Protein AF-A0A1I2J2K1-F1 (afdb_monomer)

Secondary structure (DSSP, 8-state):
--------PPPPPPPPPP---------PPPPP--------PPPPPP----------TTSSPPPPPPPPPPP--HHHHHHHH--SEEEEEESSHHHHHHHHTT-TT--EEEEEES--HHHHHHHHHHHTS---TTB-EEETTEEEEEEEES-HHHHHHHHTS-BSSEEEEEP-TTTHHHHHT-SS--TTEEEEPPP-SSHHHHHHH---HHHHHHH------EESS-HHHHSSPPPPPPP---GGGB-TTSSBPHHHHHHHIIIII-EE--GGGGG-TTTTT---EEHHHHHHH-GGG-----

pLDDT: mean 83.73, std 20.04, range [33.94, 98.75]

Sequence (302 aa):
SGHVPHDTSPGRPALLPPNSSAGPSGHVPHANSPGHPEAAAQPTAPAGPRRLRLPLLGAGPSLPASPARPRLDARALAAAAEPRALWLVAPDLAAAEALAAEFPGVPELELELADPAALLARLSDMSAAPGPEGQPVTLAGKRLTRVVVADPAAAAALLGLHLDLDVVLLLSRAAEPWLLALDRAPPRLVLRQPARERLTESAELDLDLVAFFAAFRHPVPVEAVPACVLGRPPRERPRVFDAAQLGPDGGLEIFRYARRFIDDGFHVKSLRCKTCSYDHGCKGMHINYVRAHGFSAMRPVP

Foldseek 3Di:
DDDDDDDDDDDDDDDDDDDDDDDDDDDDDDDDDDDDDDDDDDDDDDDPPPPPPDPPPPPDDDDPDDPDDAQQAPQNVCVVVVDQEDEDEEQELVRVLVVVLSRVSHAAYAYEHVDCPVVLVVLVVVQPPDDDQAAFDDGNNHTYAYYEDAALVSLVSVLPGSHRHAYEYEAWPNCQVVQLPDPADRQRYEYEHFFDLDLVCLLHIHDQLQVSLVRRVYPHAYYQDPCQLNVHHHDDDDDDDDSQLADPRNDRDVVSVVSVCSRPVAADDDPQQPPAPCNVPDSHHHVSNCVNPNCPSRDGDD

Radius of gyration: 29.28 Å; Cα contacts (8 Å, |Δi|>4): 383; chains: 1; bounding box: 70×50×116 Å

Structure (mmCIF, N/CA/C/O backbone):
data_AF-A0A1I2J2K1-F1
#
_entry.id   AF-A0A1I2J2K1-F1
#
loop_
_atom_site.group_PDB
_atom_site.id
_atom_site.type_symbol
_atom_site.label_atom_id
_atom_site.label_alt_id
_atom_site.label_comp_id
_atom_site.label_asym_id
_atom_site.label_entity_id
_atom_site.label_seq_id
_atom_site.pdbx_PDB_ins_code
_atom_site.Cartn_x
_atom_site.Cartn_y
_atom_site.Cartn_z
_atom_site.occupancy
_atom_site.B_iso_or_equiv
_atom_site.auth_seq_id
_atom_site.auth_comp_id
_atom_site.auth_asym_id
_atom_site.auth_atom_id
_atom_site.pdbx_PDB_model_num
ATOM 1 N N . SER A 1 1 ? 35.112 -5.726 56.882 1.00 46.12 1 SER A N 1
ATOM 2 C CA . SER A 1 1 ? 34.326 -6.286 55.765 1.00 46.12 1 SER A CA 1
ATOM 3 C C . SER A 1 1 ? 33.611 -5.129 55.087 1.00 46.12 1 SER A C 1
ATOM 5 O O . SER A 1 1 ? 32.569 -4.714 55.555 1.00 46.12 1 SER A O 1
ATOM 7 N N . GLY A 1 2 ? 34.264 -4.352 54.227 1.00 41.44 2 GLY A N 1
ATOM 8 C CA . GLY A 1 2 ? 34.591 -4.723 52.850 1.00 41.44 2 GLY A CA 1
ATOM 9 C C . GLY A 1 2 ? 33.556 -4.069 51.926 1.00 41.44 2 GLY A C 1
ATOM 10 O O . GLY A 1 2 ? 32.650 -4.746 51.462 1.00 41.44 2 GLY A O 1
ATOM 11 N N . HIS A 1 3 ? 33.645 -2.746 51.752 1.00 39.22 3 HIS A N 1
ATOM 12 C CA . HIS A 1 3 ? 32.768 -1.949 50.890 1.00 39.22 3 HIS A CA 1
ATOM 13 C C . HIS A 1 3 ? 33.648 -1.316 49.806 1.00 39.22 3 HIS A C 1
ATOM 15 O O . HIS A 1 3 ? 34.556 -0.550 50.123 1.00 39.22 3 HIS A O 1
ATOM 21 N N . VAL A 1 4 ? 33.427 -1.703 48.550 1.00 50.25 4 VAL A N 1
ATOM 22 C CA . VAL A 1 4 ? 34.132 -1.202 47.362 1.00 50.25 4 VAL A CA 1
ATOM 23 C C . VAL A 1 4 ? 33.096 -0.492 46.488 1.00 50.25 4 VAL A C 1
ATOM 25 O O . VAL A 1 4 ? 32.078 -1.115 46.182 1.00 50.25 4 VAL A O 1
ATOM 28 N N . PRO A 1 5 ? 33.311 0.768 46.073 1.00 52.28 5 PRO A N 1
ATOM 29 C CA . PRO A 1 5 ? 32.482 1.403 45.060 1.00 52.28 5 PRO A CA 1
ATOM 30 C C . PRO A 1 5 ? 33.040 1.106 43.661 1.00 52.28 5 PRO A C 1
ATOM 32 O O . PRO A 1 5 ? 34.230 1.291 43.405 1.00 52.28 5 PRO A O 1
ATOM 35 N N . HIS A 1 6 ? 32.171 0.661 42.753 1.00 47.12 6 HIS A N 1
ATOM 36 C CA . HIS A 1 6 ? 32.470 0.601 41.325 1.00 47.12 6 HIS A CA 1
ATOM 37 C C . HIS A 1 6 ? 32.014 1.894 40.651 1.00 47.12 6 HIS A C 1
ATOM 39 O O . HIS A 1 6 ? 30.824 2.155 40.496 1.00 47.12 6 HIS A O 1
ATOM 45 N N . ASP A 1 7 ? 33.010 2.680 40.262 1.00 39.19 7 ASP A N 1
ATOM 46 C CA . ASP A 1 7 ? 32.955 3.697 39.222 1.00 39.19 7 ASP A CA 1
ATOM 47 C C . ASP A 1 7 ? 33.169 3.001 37.865 1.00 39.19 7 ASP A C 1
ATOM 49 O O . ASP A 1 7 ? 34.027 2.121 37.756 1.00 39.19 7 ASP A O 1
ATOM 53 N N . THR A 1 8 ? 32.372 3.321 36.844 1.00 43.38 8 THR A N 1
ATOM 54 C CA . THR A 1 8 ? 32.723 3.087 35.428 1.00 43.38 8 THR A CA 1
ATOM 55 C C . THR A 1 8 ? 31.751 3.821 34.506 1.00 43.38 8 THR A C 1
ATOM 57 O O . THR A 1 8 ? 30.617 3.411 34.267 1.00 43.38 8 THR A O 1
ATOM 60 N N . SER A 1 9 ? 32.244 4.931 33.963 1.00 40.34 9 SER A N 1
ATOM 61 C CA . SER A 1 9 ? 31.682 5.649 32.817 1.00 40.34 9 SER A CA 1
ATOM 62 C C . SER A 1 9 ? 31.789 4.821 31.522 1.00 40.34 9 SER A C 1
ATOM 64 O O . SER A 1 9 ? 32.811 4.161 31.322 1.00 40.34 9 SER A O 1
ATOM 66 N N . PRO A 1 10 ? 30.823 4.890 30.586 1.00 48.00 10 PRO A N 1
ATOM 67 C CA . PRO A 1 10 ? 30.984 4.302 29.260 1.00 48.00 10 PRO A CA 1
ATOM 68 C C . PRO A 1 10 ? 31.724 5.256 28.307 1.00 48.00 10 PRO A C 1
ATOM 70 O O . PRO A 1 10 ? 31.292 6.378 28.036 1.00 48.00 10 PRO A O 1
ATOM 73 N N . GLY A 1 11 ? 32.859 4.782 27.790 1.00 35.84 11 GLY A N 1
ATOM 74 C CA . GLY A 1 11 ? 33.670 5.451 26.777 1.00 35.84 11 GLY A CA 1
ATOM 75 C C . GLY A 1 11 ? 33.007 5.478 25.396 1.00 35.84 11 GLY A C 1
ATOM 76 O O . GLY A 1 11 ? 32.462 4.484 24.919 1.00 35.84 11 GLY A O 1
ATOM 77 N N . ARG A 1 12 ? 33.100 6.638 24.740 1.00 40.34 12 ARG A N 1
ATOM 78 C CA . ARG A 1 12 ? 32.815 6.852 23.313 1.00 40.34 12 ARG A CA 1
ATOM 79 C C . ARG A 1 12 ? 33.853 6.131 22.436 1.00 40.34 12 ARG A C 1
ATOM 81 O O . ARG A 1 12 ? 35.044 6.325 22.683 1.00 40.34 12 ARG A O 1
ATOM 88 N N . PRO A 1 13 ? 33.462 5.415 21.366 1.00 42.25 13 PRO A N 1
ATOM 89 C CA . PRO A 1 13 ? 34.390 5.035 20.314 1.00 42.25 13 PRO A CA 1
ATOM 90 C C . PRO A 1 13 ? 34.554 6.142 19.264 1.00 42.25 13 PRO A C 1
ATOM 92 O O . PRO A 1 13 ? 33.661 6.950 19.005 1.00 42.25 13 PRO A O 1
ATOM 95 N N . ALA A 1 14 ? 35.766 6.168 18.716 1.00 36.44 14 ALA A N 1
ATOM 96 C CA . ALA A 1 14 ? 36.369 7.228 17.932 1.00 36.44 14 ALA A CA 1
ATOM 97 C C . ALA A 1 14 ? 35.881 7.301 16.476 1.00 36.44 14 ALA A C 1
ATOM 99 O O . ALA A 1 14 ? 35.602 6.294 15.828 1.00 36.44 14 ALA A O 1
ATOM 100 N N . LEU A 1 15 ? 35.863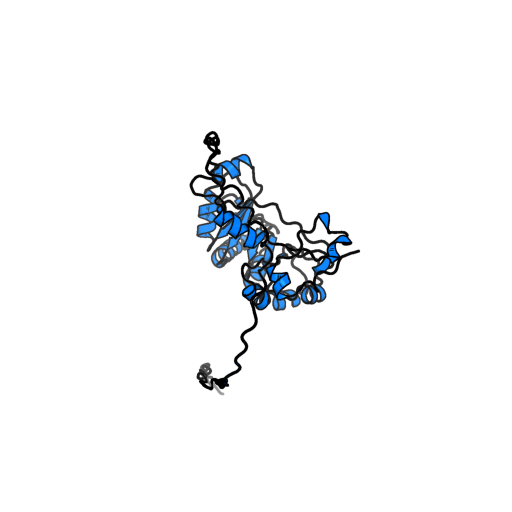 8.535 15.972 1.00 34.91 15 LEU A N 1
ATOM 101 C CA . LEU A 1 15 ? 35.734 8.913 14.568 1.00 34.91 15 LEU A CA 1
ATOM 102 C C . LEU A 1 15 ? 36.952 8.428 13.764 1.00 34.91 15 LEU A C 1
ATOM 104 O O . LEU A 1 15 ? 38.091 8.721 14.128 1.00 34.91 15 LEU A O 1
ATOM 108 N N . LEU A 1 16 ? 36.703 7.734 12.653 1.00 42.94 16 LEU A N 1
ATOM 109 C CA . LEU A 1 16 ? 37.704 7.438 11.624 1.00 42.94 16 LEU A CA 1
ATOM 110 C C . LEU A 1 16 ? 37.744 8.568 10.571 1.00 42.94 16 LEU A C 1
ATOM 112 O O . LEU A 1 16 ? 36.695 9.133 10.253 1.00 42.94 16 LEU A O 1
ATOM 116 N N . PRO A 1 17 ? 38.929 8.904 10.025 1.00 48.56 17 PRO A N 1
ATOM 117 C CA . PRO A 1 17 ? 39.112 9.996 9.068 1.00 48.56 17 PRO A CA 1
ATOM 118 C C . PRO A 1 17 ? 38.800 9.597 7.608 1.00 48.56 17 PRO A C 1
ATOM 120 O O . PRO A 1 17 ? 38.810 8.410 7.273 1.00 48.56 17 PRO A O 1
ATOM 123 N N . PRO A 1 18 ? 38.566 10.579 6.712 1.00 45.03 18 PRO A N 1
ATOM 124 C CA . PRO A 1 18 ? 38.295 10.330 5.300 1.00 45.03 18 PRO A CA 1
ATOM 125 C C . PRO A 1 18 ? 39.580 10.034 4.515 1.00 45.03 18 PRO A C 1
ATOM 127 O O . PRO A 1 18 ? 40.536 10.811 4.537 1.00 45.03 18 PRO A O 1
ATOM 130 N N . ASN A 1 19 ? 39.573 8.937 3.757 1.00 39.53 19 ASN A N 1
ATOM 131 C CA . ASN A 1 19 ? 40.630 8.621 2.803 1.00 39.53 19 ASN A CA 1
ATOM 132 C C . ASN A 1 19 ? 40.383 9.360 1.482 1.00 39.53 19 ASN A C 1
ATOM 134 O O . ASN A 1 19 ? 39.463 9.046 0.730 1.00 39.53 19 ASN A O 1
ATOM 138 N N . SER A 1 20 ? 41.248 10.334 1.209 1.00 38.16 20 SER A N 1
ATOM 139 C CA . SER A 1 20 ? 41.450 10.926 -0.110 1.00 38.16 20 SER A CA 1
ATOM 140 C C . SER A 1 20 ? 42.473 10.085 -0.868 1.00 38.16 20 SER A C 1
ATOM 142 O O . SER A 1 20 ? 43.580 9.881 -0.379 1.00 38.16 20 SER A O 1
ATOM 144 N N . SER A 1 21 ? 42.152 9.633 -2.077 1.00 41.94 21 SER A N 1
ATOM 145 C CA . SER A 1 21 ? 43.185 9.312 -3.065 1.00 41.94 21 SER A CA 1
ATOM 146 C C . SER A 1 21 ? 42.696 9.658 -4.462 1.00 41.94 21 SER A C 1
ATOM 148 O O . SER A 1 21 ? 41.608 9.288 -4.896 1.00 41.94 21 SER A O 1
ATOM 150 N N . ALA A 1 22 ? 43.520 10.473 -5.107 1.00 36.91 22 ALA A N 1
ATOM 151 C CA . ALA A 1 22 ? 43.353 11.030 -6.425 1.00 36.91 22 ALA A CA 1
ATOM 152 C C . ALA A 1 22 ? 44.160 10.222 -7.451 1.00 36.91 22 ALA A C 1
ATOM 154 O O . ALA A 1 22 ? 45.262 9.765 -7.154 1.00 36.91 22 ALA A O 1
ATOM 155 N N . GLY A 1 23 ? 43.641 10.194 -8.681 1.00 33.94 23 GLY A N 1
ATOM 156 C CA . GLY A 1 23 ? 44.412 10.121 -9.926 1.00 33.94 23 GLY A CA 1
ATOM 157 C C . GLY A 1 23 ? 44.429 8.765 -10.653 1.00 33.94 23 GLY A C 1
ATOM 158 O O . GLY A 1 23 ? 44.195 7.736 -10.027 1.00 33.94 23 GLY A O 1
ATOM 159 N N . PRO A 1 24 ? 44.793 8.723 -11.953 1.00 48.53 24 PRO A N 1
ATOM 160 C CA . PRO A 1 24 ? 44.845 9.811 -12.934 1.00 48.53 24 PRO A CA 1
ATOM 161 C C . PRO A 1 24 ? 44.103 9.501 -14.253 1.00 48.53 24 PRO A C 1
ATOM 163 O O . PRO A 1 24 ? 44.008 8.368 -14.720 1.00 48.53 24 PRO A O 1
ATOM 166 N N . SER A 1 25 ? 43.632 10.573 -14.888 1.00 42.84 25 SER A N 1
ATOM 167 C CA . SER A 1 25 ? 43.075 10.608 -16.239 1.00 42.84 25 SER A CA 1
ATOM 168 C C . SER A 1 25 ? 44.161 10.342 -17.289 1.00 42.84 25 SER A C 1
ATOM 170 O O . SER A 1 25 ? 45.053 11.165 -17.488 1.00 42.84 25 SER A O 1
ATOM 172 N N . GLY A 1 26 ? 44.072 9.210 -17.987 1.00 36.12 26 GLY A N 1
ATOM 173 C CA . GLY A 1 26 ? 44.876 8.908 -19.173 1.00 36.12 26 GLY A CA 1
ATOM 174 C C . GLY A 1 26 ? 44.165 9.362 -20.446 1.00 36.12 26 GLY A C 1
ATOM 175 O O . GLY A 1 26 ? 43.392 8.608 -21.028 1.00 36.12 26 GLY A O 1
ATOM 176 N N . HIS A 1 27 ? 44.423 10.596 -20.878 1.00 38.69 27 HIS A N 1
ATOM 177 C CA . HIS A 1 27 ? 44.042 11.089 -22.201 1.00 38.69 27 HIS A CA 1
ATOM 178 C C . HIS A 1 27 ? 45.124 10.661 -23.205 1.00 38.69 27 HIS A C 1
ATOM 180 O O . HIS A 1 27 ? 46.253 11.142 -23.141 1.00 38.69 27 HIS A O 1
ATOM 186 N N . VAL A 1 28 ? 44.791 9.755 -24.125 1.00 43.19 28 VAL A N 1
ATOM 187 C CA . VAL A 1 28 ? 45.654 9.401 -25.262 1.00 43.19 28 VAL A CA 1
ATOM 188 C C . VAL A 1 28 ? 45.213 10.231 -26.475 1.00 43.19 28 VAL A C 1
ATOM 190 O O . VAL A 1 28 ? 44.057 10.112 -26.886 1.00 43.19 28 VAL A O 1
ATOM 193 N N . PRO A 1 29 ? 46.077 11.086 -27.052 1.00 46.56 29 PRO A N 1
ATOM 194 C CA . PRO A 1 29 ? 45.776 11.793 -28.289 1.00 46.56 29 PRO A CA 1
ATOM 195 C C . PRO A 1 29 ? 46.042 10.880 -29.494 1.00 46.56 29 PRO A C 1
ATOM 197 O O . PRO A 1 29 ? 47.143 10.358 -29.663 1.00 46.56 29 PRO A O 1
ATOM 200 N N . HIS A 1 30 ? 45.036 10.698 -30.351 1.00 45.09 30 HIS A N 1
ATOM 201 C CA . HIS A 1 30 ? 45.226 10.053 -31.648 1.00 45.09 30 HIS A CA 1
ATOM 202 C C . HIS A 1 30 ? 45.926 11.007 -32.620 1.00 45.09 30 HIS A C 1
ATOM 204 O O . HIS A 1 30 ? 45.501 12.143 -32.831 1.00 45.09 30 HIS A O 1
ATOM 210 N N . ALA A 1 31 ? 47.019 10.508 -33.191 1.00 45.00 31 ALA A N 1
ATOM 211 C CA . ALA A 1 31 ? 47.842 11.170 -34.182 1.00 45.00 31 ALA A CA 1
ATOM 212 C C . ALA A 1 31 ? 47.104 11.345 -35.51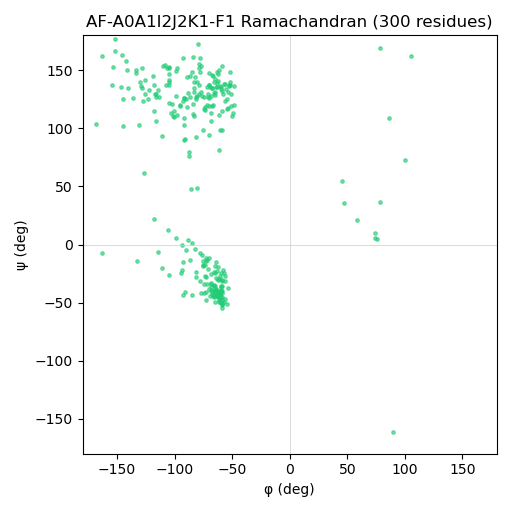9 1.00 45.00 31 ALA A C 1
ATOM 214 O O . ALA A 1 31 ? 46.506 10.409 -36.050 1.00 45.00 31 ALA A O 1
ATOM 215 N N . ASN A 1 32 ? 47.225 12.550 -36.075 1.00 39.66 32 ASN A N 1
ATOM 216 C CA . ASN A 1 32 ? 46.933 12.865 -37.467 1.00 39.66 32 ASN A CA 1
ATOM 217 C C . ASN A 1 32 ? 47.899 12.111 -38.395 1.00 39.66 32 ASN A C 1
ATOM 219 O O . ASN A 1 32 ? 49.110 12.130 -38.178 1.00 39.66 32 ASN A O 1
ATOM 223 N N . SER A 1 33 ? 47.375 11.525 -39.471 1.00 41.19 33 SER A N 1
ATOM 224 C CA . SER A 1 33 ? 48.153 11.169 -40.662 1.00 41.19 33 SER A CA 1
ATOM 225 C C . SER A 1 33 ? 47.517 11.786 -41.913 1.00 41.19 33 SER A C 1
ATOM 227 O O . SER A 1 33 ? 46.287 11.858 -41.983 1.00 41.19 33 SER A O 1
ATOM 229 N N . PRO A 1 34 ? 48.330 12.264 -42.875 1.00 51.19 34 PRO A N 1
ATOM 230 C CA . PRO A 1 34 ? 47.866 13.021 -44.029 1.00 51.19 34 PRO A CA 1
ATOM 231 C C . PRO A 1 34 ? 47.704 12.156 -45.289 1.00 51.19 34 PRO A C 1
ATOM 233 O O . PRO A 1 34 ? 48.464 11.221 -45.513 1.00 51.19 34 PRO A O 1
ATOM 236 N N . GLY A 1 35 ? 46.786 12.585 -46.160 1.00 39.72 35 GLY A N 1
ATOM 237 C CA . GLY A 1 35 ? 46.946 12.523 -47.616 1.00 39.72 35 GLY A CA 1
ATOM 238 C C . GLY A 1 35 ? 46.546 11.234 -48.339 1.00 39.72 35 GLY A C 1
ATOM 239 O O . GLY A 1 35 ? 47.304 10.277 -48.369 1.00 39.72 35 GLY A O 1
ATOM 240 N N . HIS A 1 36 ? 45.443 11.304 -49.090 1.00 37.44 36 HIS A N 1
ATOM 241 C CA . HIS A 1 36 ? 45.371 10.762 -50.451 1.00 37.44 36 HIS A CA 1
ATOM 242 C C . HIS A 1 36 ? 44.443 11.639 -51.314 1.00 37.44 36 HIS A C 1
ATOM 244 O O . HIS A 1 36 ? 43.381 12.041 -50.832 1.00 37.44 36 HIS A O 1
ATOM 250 N N . PRO A 1 37 ? 44.829 11.974 -52.561 1.00 57.59 37 PRO A N 1
ATOM 251 C CA . PRO A 1 37 ? 43.972 12.661 -53.515 1.00 57.59 37 PRO A CA 1
ATOM 252 C C . PRO A 1 37 ? 43.225 11.627 -54.362 1.00 57.59 37 PRO A C 1
ATOM 254 O O . PRO A 1 37 ? 43.853 10.786 -55.000 1.00 57.59 37 PRO A O 1
ATOM 257 N N . GLU A 1 38 ? 41.899 11.708 -54.423 1.00 40.19 38 GLU A N 1
ATOM 258 C CA . GLU A 1 38 ? 41.142 10.938 -55.409 1.00 40.19 38 GLU A CA 1
ATOM 259 C C . GLU A 1 38 ? 39.927 11.737 -55.882 1.00 40.19 38 GLU A C 1
ATOM 261 O O . GLU A 1 38 ? 38.920 11.897 -55.193 1.00 40.19 38 GLU A O 1
ATOM 266 N N . ALA A 1 39 ? 40.071 12.303 -57.079 1.00 52.34 39 ALA A N 1
ATOM 267 C CA . ALA A 1 39 ? 38.976 12.844 -57.857 1.00 52.34 39 ALA A CA 1
ATOM 268 C C . ALA A 1 39 ? 38.202 11.666 -58.464 1.00 52.34 39 ALA A C 1
ATOM 270 O O . ALA A 1 39 ? 38.601 11.115 -59.487 1.00 52.34 39 ALA A O 1
ATOM 271 N N . ALA A 1 40 ? 37.092 11.294 -57.828 1.00 44.22 40 ALA A N 1
ATOM 272 C CA . ALA A 1 40 ? 36.112 10.369 -58.377 1.00 44.22 40 ALA A CA 1
ATOM 273 C C . ALA A 1 40 ? 34.795 11.116 -58.631 1.00 44.22 40 ALA A C 1
ATOM 275 O O . ALA A 1 40 ? 34.262 11.809 -57.762 1.00 44.22 40 ALA A O 1
ATOM 276 N N . ALA A 1 41 ? 34.304 10.997 -59.863 1.00 52.25 41 ALA A N 1
ATOM 277 C CA . ALA A 1 41 ? 33.056 11.572 -60.337 1.00 52.25 41 ALA A CA 1
ATOM 278 C C . ALA A 1 41 ? 31.872 11.169 -59.439 1.00 52.25 41 ALA A C 1
ATOM 280 O O . ALA A 1 41 ? 31.681 9.992 -59.140 1.00 52.25 41 ALA A O 1
ATOM 281 N N . GLN A 1 42 ? 31.068 12.155 -59.032 1.00 43.84 42 GLN A N 1
ATOM 282 C CA . GLN A 1 42 ? 29.845 11.944 -58.258 1.00 43.84 42 GLN A CA 1
ATOM 283 C C . GLN A 1 42 ? 28.791 11.222 -59.116 1.00 43.84 42 GLN A C 1
ATOM 285 O O . GLN A 1 42 ? 28.348 11.790 -60.119 1.00 43.84 42 GLN A O 1
ATOM 290 N N . PRO A 1 43 ? 28.327 10.017 -58.742 1.00 48.91 43 PRO A N 1
ATOM 291 C CA . PRO A 1 43 ? 27.095 9.478 -59.290 1.00 48.91 43 PRO A CA 1
ATOM 292 C C . PRO A 1 43 ? 25.915 10.275 -58.722 1.00 48.91 43 PRO A C 1
ATOM 294 O O . PRO A 1 43 ? 25.800 10.495 -57.515 1.00 48.91 43 PRO A O 1
ATOM 297 N N . THR A 1 44 ? 25.039 10.731 -59.611 1.00 55.75 44 THR A N 1
ATOM 298 C CA . THR A 1 44 ? 23.777 11.394 -59.286 1.00 55.75 44 THR A CA 1
ATOM 299 C C . THR A 1 44 ? 22.953 10.525 -58.334 1.00 55.75 44 THR A C 1
ATOM 301 O O . THR A 1 44 ? 22.568 9.402 -58.657 1.00 55.75 44 THR A O 1
ATOM 304 N N . ALA A 1 45 ? 22.700 11.050 -57.134 1.00 48.69 45 ALA A N 1
ATOM 305 C CA . ALA A 1 45 ? 21.931 10.367 -56.104 1.00 48.69 45 ALA A CA 1
ATOM 306 C C . ALA A 1 45 ? 20.498 10.060 -56.593 1.00 48.69 45 ALA A C 1
ATOM 308 O O . ALA A 1 45 ? 19.848 10.941 -57.167 1.00 48.69 45 ALA A O 1
ATOM 309 N N . PRO A 1 46 ? 19.964 8.849 -56.346 1.00 55.94 46 PRO A N 1
ATOM 310 C CA . PRO A 1 46 ? 18.566 8.550 -56.619 1.00 55.94 46 PRO A CA 1
ATOM 311 C C . PRO A 1 46 ? 17.667 9.423 -55.737 1.00 55.94 46 PRO A C 1
ATOM 313 O O . PRO A 1 46 ? 17.949 9.643 -54.557 1.00 55.94 46 PRO A O 1
ATOM 316 N N . ALA A 1 47 ? 16.583 9.932 -56.327 1.00 58.84 47 ALA A N 1
ATOM 317 C CA . ALA A 1 47 ? 15.600 10.776 -55.660 1.00 58.84 47 ALA A CA 1
ATOM 318 C C . ALA A 1 47 ? 15.133 10.129 -54.344 1.00 58.84 47 ALA A C 1
ATOM 320 O O . ALA A 1 47 ? 14.465 9.094 -54.346 1.00 58.84 47 ALA A O 1
ATOM 321 N N . GLY A 1 48 ? 15.515 10.738 -53.218 1.00 57.09 48 GLY A N 1
ATOM 322 C CA . GLY A 1 48 ? 15.146 10.261 -51.891 1.00 57.09 48 GLY A CA 1
ATOM 323 C C . GLY A 1 48 ? 13.623 10.202 -51.709 1.00 57.09 48 GLY A C 1
ATOM 324 O O . GLY A 1 48 ? 12.892 10.956 -52.362 1.00 57.09 48 GLY A O 1
ATOM 325 N N . PRO A 1 49 ? 13.123 9.325 -50.819 1.00 56.53 49 PRO A N 1
ATOM 326 C CA . PRO A 1 49 ? 11.695 9.170 -50.585 1.00 56.53 49 PRO A CA 1
ATOM 327 C C . PRO A 1 49 ? 11.077 10.526 -50.241 1.00 56.53 49 PRO A C 1
ATOM 329 O O . PRO A 1 49 ? 11.538 11.230 -49.336 1.00 56.53 49 PRO A O 1
ATOM 332 N N . ARG A 1 50 ? 10.038 10.903 -50.999 1.00 54.50 50 ARG A N 1
ATOM 333 C CA . ARG A 1 50 ? 9.247 12.113 -50.763 1.00 54.50 50 ARG A CA 1
ATOM 334 C C . ARG A 1 50 ? 8.856 12.144 -49.289 1.00 54.50 50 ARG A C 1
ATOM 336 O O . ARG A 1 50 ? 8.079 11.306 -48.839 1.00 54.50 50 ARG A O 1
ATOM 343 N N . ARG A 1 51 ? 9.388 13.116 -48.543 1.00 51.06 51 ARG A N 1
ATOM 344 C CA . ARG A 1 51 ? 8.934 13.404 -47.181 1.00 51.06 51 ARG A CA 1
ATOM 345 C C . ARG A 1 51 ? 7.461 13.794 -47.275 1.00 51.06 51 ARG A C 1
ATOM 347 O O . ARG A 1 51 ? 7.147 14.929 -47.625 1.00 51.06 51 ARG A O 1
ATOM 354 N N . LEU A 1 52 ? 6.573 12.839 -47.007 1.00 50.88 52 LEU A N 1
ATOM 355 C CA . LEU A 1 52 ? 5.161 13.088 -46.758 1.00 50.88 52 LEU A CA 1
ATOM 356 C C . LEU A 1 52 ? 5.094 14.034 -45.559 1.00 50.88 52 LEU A C 1
ATOM 358 O O . LEU A 1 52 ? 5.269 13.625 -44.413 1.00 50.88 52 LEU A O 1
ATOM 362 N N . ARG A 1 53 ? 4.921 15.330 -45.831 1.00 56.28 53 ARG A N 1
ATOM 363 C CA . ARG A 1 53 ? 4.559 16.290 -44.795 1.00 56.28 53 ARG A CA 1
ATOM 364 C C . ARG A 1 53 ? 3.140 15.931 -44.382 1.00 56.28 53 ARG A C 1
ATOM 366 O O . ARG A 1 53 ? 2.209 16.149 -45.153 1.00 56.28 53 ARG A O 1
ATOM 373 N N . LEU A 1 54 ? 3.003 15.332 -43.201 1.00 57.78 54 LEU A N 1
ATOM 374 C CA . LEU A 1 54 ? 1.705 15.179 -42.555 1.00 57.78 54 LEU A CA 1
ATOM 375 C C . LEU A 1 54 ? 1.040 16.565 -42.527 1.00 57.78 54 LEU A C 1
ATOM 377 O O . LEU A 1 54 ? 1.711 17.534 -42.148 1.00 57.78 54 LEU A O 1
ATOM 381 N N . PRO A 1 55 ? -0.219 16.696 -42.977 1.00 58.97 55 PRO A N 1
ATOM 382 C CA . PRO A 1 55 ? -0.912 17.971 -42.934 1.00 58.97 55 PRO A CA 1
ATOM 383 C C . PRO A 1 55 ? -0.921 18.470 -41.488 1.00 58.97 55 PRO A C 1
ATOM 385 O O . PRO A 1 55 ? -1.362 17.767 -40.579 1.00 58.97 55 PRO A O 1
ATOM 388 N N . LEU A 1 56 ? -0.386 19.673 -41.276 1.00 57.81 56 LEU A N 1
ATOM 389 C CA . LEU A 1 56 ? -0.496 20.368 -40.000 1.00 57.81 56 LEU A CA 1
ATOM 390 C C . LEU A 1 56 ? -1.990 20.545 -39.708 1.00 57.81 56 LEU A C 1
ATOM 392 O O . LEU A 1 56 ? -2.697 21.230 -40.450 1.00 57.81 56 LEU A O 1
ATOM 396 N N . LEU A 1 57 ? -2.464 19.895 -38.645 1.00 54.94 57 LEU A N 1
ATOM 397 C CA . LEU A 1 57 ? -3.796 20.066 -38.064 1.00 54.94 57 LEU A CA 1
ATOM 398 C C . LEU A 1 57 ? -3.941 21.518 -37.581 1.00 54.94 57 LEU A C 1
ATOM 400 O O . LEU A 1 57 ? -3.709 21.816 -36.416 1.00 54.94 57 LEU A O 1
ATOM 404 N N . GLY A 1 58 ? -4.243 22.444 -38.489 1.00 54.69 58 GLY A N 1
ATOM 405 C CA . GLY A 1 58 ? -4.347 23.866 -38.148 1.00 54.69 58 GLY A CA 1
ATOM 406 C C . GLY A 1 58 ? -5.072 24.755 -39.157 1.00 54.69 58 GLY A C 1
ATOM 407 O O . GLY A 1 58 ? -5.316 25.912 -38.846 1.00 54.69 58 GLY A O 1
ATOM 408 N N . ALA A 1 59 ? -5.445 24.247 -40.338 1.00 54.41 59 ALA A N 1
ATOM 409 C CA . ALA A 1 59 ? -6.099 25.044 -41.388 1.00 54.41 59 ALA A CA 1
ATOM 410 C C . ALA A 1 59 ? -7.519 24.556 -41.749 1.00 54.41 59 ALA A C 1
ATOM 412 O O . ALA A 1 59 ? -7.999 24.805 -42.852 1.00 54.41 59 ALA A O 1
ATOM 413 N N . GLY A 1 60 ? -8.176 23.822 -40.846 1.00 62.25 60 GLY A N 1
ATOM 414 C CA . GLY A 1 60 ? -9.585 23.437 -40.983 1.00 62.25 60 GLY A CA 1
ATOM 415 C C . GLY A 1 60 ? -10.523 24.437 -40.295 1.00 62.25 60 GLY A C 1
ATOM 416 O O . GLY A 1 60 ? -10.066 25.182 -39.425 1.00 62.25 60 GLY A O 1
ATOM 417 N N . PRO A 1 61 ? -11.823 24.462 -40.651 1.00 60.62 61 PRO A N 1
ATOM 418 C CA . PRO A 1 61 ? -12.820 25.270 -39.950 1.00 60.62 61 PRO A CA 1
ATOM 419 C C . PRO A 1 61 ? -12.749 24.992 -38.445 1.00 60.62 61 PRO A C 1
ATOM 421 O O . PRO A 1 61 ? -12.547 23.844 -38.041 1.00 60.62 61 PRO A O 1
ATOM 424 N N . SER A 1 62 ? -12.876 26.042 -37.626 1.00 65.94 62 SER A N 1
ATOM 425 C CA . SER A 1 62 ? -12.798 25.928 -36.169 1.00 65.94 62 SER A CA 1
ATOM 426 C C . SER A 1 62 ? -13.735 24.821 -35.703 1.00 65.94 62 SER A C 1
ATOM 428 O O . SER A 1 62 ? -14.944 24.899 -35.942 1.00 65.94 62 SER A O 1
ATOM 430 N N . LEU A 1 63 ? -13.180 23.791 -35.062 1.00 64.38 63 LEU A N 1
ATOM 431 C CA . LEU A 1 63 ? -13.997 22.775 -34.415 1.00 64.38 63 LEU A CA 1
ATOM 432 C C . LEU A 1 63 ? -14.983 23.487 -33.478 1.00 64.38 63 LEU A C 1
ATOM 434 O O . LEU A 1 63 ? -14.580 24.446 -32.807 1.00 64.38 63 LEU A O 1
ATOM 438 N N . PRO A 1 64 ? -16.258 23.064 -33.440 1.00 66.69 64 PRO A N 1
ATOM 439 C CA . PRO A 1 64 ? -17.210 23.619 -32.492 1.00 66.69 64 PRO A CA 1
ATOM 440 C C . PRO A 1 64 ? -16.601 23.544 -31.094 1.00 66.69 64 PRO A C 1
ATOM 442 O O . PRO A 1 64 ? -15.961 22.545 -30.746 1.00 66.69 64 PRO A O 1
ATOM 445 N N . ALA A 1 65 ? -16.757 24.624 -30.325 1.00 67.50 65 ALA A N 1
ATOM 446 C CA . ALA A 1 65 ? -16.262 24.686 -28.959 1.00 67.50 65 ALA A CA 1
ATOM 447 C C . ALA A 1 65 ? -16.709 23.417 -28.228 1.00 67.50 65 ALA A C 1
ATOM 449 O O . ALA A 1 65 ? -17.904 23.117 -28.174 1.00 67.50 65 ALA A O 1
ATOM 450 N N . SER A 1 66 ? -15.743 22.634 -27.736 1.00 63.19 66 SER A N 1
ATOM 451 C CA . SER A 1 66 ? -16.073 21.443 -26.958 1.00 63.19 66 SER A CA 1
ATOM 452 C C . SER A 1 66 ? -16.963 21.876 -25.795 1.00 63.19 66 SER A C 1
ATOM 454 O O . SER A 1 66 ? -16.641 22.881 -25.151 1.00 63.19 66 SER A O 1
ATOM 456 N N . PRO A 1 67 ? -18.073 21.166 -25.529 1.00 66.38 67 PRO A N 1
ATOM 457 C CA . PRO A 1 67 ? -18.927 21.495 -24.400 1.00 66.38 67 PRO A CA 1
ATOM 458 C C . PRO A 1 67 ? -18.067 21.561 -23.139 1.00 66.38 67 PRO A C 1
ATOM 460 O O . PRO A 1 67 ? -17.170 20.731 -22.948 1.00 66.38 67 PRO A O 1
ATOM 463 N N . ALA A 1 68 ? -18.308 22.580 -22.311 1.00 66.38 68 ALA A N 1
ATOM 464 C CA . ALA A 1 68 ? -17.582 22.755 -21.064 1.00 66.38 68 ALA A CA 1
ATOM 465 C C . ALA A 1 68 ? -17.711 21.465 -20.247 1.00 66.38 68 ALA A C 1
ATOM 467 O O . ALA A 1 68 ? -18.817 21.045 -19.904 1.00 66.38 68 ALA A O 1
ATOM 468 N N . ARG A 1 69 ? -16.581 20.796 -19.995 1.00 62.75 69 ARG A N 1
ATOM 469 C CA . ARG A 1 69 ? -16.580 19.575 -19.190 1.00 62.75 69 ARG A CA 1
ATOM 470 C C . ARG A 1 69 ? -17.056 19.938 -17.780 1.00 62.75 69 ARG A C 1
ATOM 472 O O . ARG A 1 69 ? -16.606 20.961 -17.257 1.00 62.75 69 ARG A O 1
ATOM 479 N N . PRO A 1 70 ? -17.954 19.145 -17.171 1.00 63.97 70 PRO A N 1
ATOM 480 C CA . PRO A 1 70 ? -18.374 19.392 -15.803 1.00 63.97 70 PRO A CA 1
ATOM 481 C C . PRO A 1 70 ? -17.143 19.371 -14.895 1.00 63.97 70 PRO A C 1
ATOM 483 O O . PRO A 1 70 ? -16.314 18.463 -14.968 1.00 63.97 70 PRO A O 1
ATOM 486 N N . ARG A 1 71 ? -17.017 20.415 -14.078 1.00 69.75 71 ARG A N 1
ATOM 487 C CA . ARG A 1 71 ? -15.999 20.522 -13.037 1.00 69.75 71 ARG A CA 1
ATOM 488 C C . ARG A 1 71 ? -16.391 19.584 -11.908 1.00 69.75 71 ARG A C 1
ATOM 490 O O . ARG A 1 71 ? -17.476 19.730 -11.352 1.00 69.75 71 ARG A O 1
ATOM 497 N N . LEU A 1 72 ? -15.545 18.605 -11.622 1.00 69.19 72 LEU A N 1
ATOM 498 C CA . LEU A 1 72 ? -15.825 17.576 -10.632 1.00 69.19 72 LEU A CA 1
ATOM 499 C C . LEU A 1 72 ? -14.887 17.780 -9.449 1.00 69.19 72 LEU A C 1
ATOM 501 O O . LEU A 1 72 ? -13.747 17.325 -9.458 1.00 69.19 72 LEU A O 1
ATOM 505 N N . ASP A 1 73 ? -15.348 18.517 -8.440 1.00 83.31 73 ASP A N 1
ATOM 506 C CA . ASP A 1 73 ? -14.585 18.635 -7.204 1.00 83.31 73 ASP A CA 1
ATOM 507 C C . ASP A 1 73 ? -14.456 17.251 -6.531 1.00 83.31 73 ASP A C 1
ATOM 509 O O . ASP A 1 73 ? -15.326 16.384 -6.669 1.00 83.31 73 ASP A O 1
ATOM 513 N N . ALA A 1 74 ? -13.346 17.010 -5.829 1.00 84.12 74 ALA A N 1
ATOM 514 C CA . ALA A 1 74 ? -13.063 15.702 -5.236 1.00 84.12 74 ALA A CA 1
ATOM 515 C C . ALA A 1 74 ? -14.145 15.246 -4.239 1.00 84.12 74 ALA A C 1
ATOM 517 O O . ALA A 1 74 ? -14.388 14.047 -4.100 1.00 84.12 74 ALA A O 1
ATOM 518 N N . ARG A 1 75 ? -14.813 16.184 -3.557 1.00 87.25 75 ARG A N 1
ATOM 519 C CA . ARG A 1 75 ? -15.844 15.894 -2.554 1.00 87.25 75 ARG A CA 1
ATOM 520 C C . ARG A 1 75 ? -17.156 15.502 -3.224 1.00 87.25 75 ARG A C 1
ATOM 522 O O . ARG A 1 75 ? -17.776 14.535 -2.801 1.00 87.25 75 ARG A O 1
ATOM 529 N N . ALA A 1 76 ? -17.542 16.183 -4.297 1.00 86.38 76 ALA A N 1
ATOM 530 C CA . ALA A 1 76 ? -18.672 15.847 -5.147 1.00 86.38 76 ALA A CA 1
ATOM 531 C C . ALA A 1 76 ? -18.455 14.501 -5.842 1.00 86.38 76 ALA A C 1
ATOM 533 O O . ALA A 1 76 ? -19.379 13.695 -5.905 1.00 86.38 76 ALA A O 1
ATOM 534 N N . LEU A 1 77 ? -17.230 14.216 -6.297 1.00 86.38 77 LEU A N 1
ATOM 535 C CA . LEU A 1 77 ? -16.866 12.896 -6.815 1.00 86.38 77 LEU A CA 1
ATOM 536 C C . LEU A 1 77 ? -17.005 11.813 -5.757 1.00 86.38 77 LEU A C 1
ATOM 538 O O . LEU A 1 77 ? -17.614 10.788 -6.033 1.00 86.38 77 LEU A O 1
ATOM 542 N N . ALA A 1 78 ? -16.472 12.034 -4.555 1.00 87.19 78 ALA A N 1
ATOM 543 C CA . ALA A 1 78 ? -16.629 11.087 -3.460 1.00 87.19 78 ALA A CA 1
ATOM 544 C C . ALA A 1 78 ? -18.110 10.898 -3.095 1.00 87.19 78 ALA A C 1
ATOM 546 O O . ALA A 1 78 ? -18.557 9.771 -2.935 1.00 87.19 78 ALA A O 1
ATOM 547 N N . ALA A 1 79 ? -18.900 11.969 -3.035 1.00 87.50 79 ALA A N 1
ATOM 548 C CA . ALA A 1 79 ? -20.331 11.875 -2.764 1.00 87.50 79 ALA A CA 1
ATOM 549 C C . ALA A 1 79 ? -21.078 11.072 -3.843 1.00 87.50 79 ALA A C 1
ATOM 551 O O . ALA A 1 79 ? -21.939 10.269 -3.508 1.00 87.50 79 ALA A O 1
ATOM 552 N N . ALA A 1 80 ? -20.733 11.253 -5.121 1.00 88.62 80 ALA A N 1
ATOM 553 C CA . ALA A 1 80 ? -21.373 10.550 -6.233 1.00 88.62 80 ALA A CA 1
ATOM 554 C C . ALA A 1 80 ? -20.890 9.100 -6.408 1.00 88.62 80 ALA A C 1
ATOM 556 O O . ALA A 1 80 ? -21.641 8.256 -6.888 1.00 88.62 80 ALA A O 1
ATOM 557 N N . ALA A 1 81 ? -19.628 8.818 -6.079 1.00 89.69 81 ALA A N 1
ATOM 558 C CA . ALA A 1 81 ? -19.024 7.497 -6.229 1.00 89.69 81 ALA A CA 1
ATOM 559 C C . ALA A 1 81 ? -19.268 6.580 -5.024 1.00 89.69 81 ALA A C 1
ATOM 561 O O . ALA A 1 81 ? -18.988 5.387 -5.131 1.00 89.69 81 ALA A O 1
ATOM 562 N N . GLU A 1 82 ? -19.727 7.138 -3.898 1.00 92.50 82 GLU A N 1
ATOM 563 C CA . GLU A 1 82 ? -19.977 6.428 -2.638 1.00 92.50 82 GLU A CA 1
ATOM 564 C C . GLU A 1 82 ? -18.816 5.482 -2.266 1.00 92.50 82 GLU A C 1
ATOM 566 O O . GLU A 1 82 ? -19.003 4.271 -2.107 1.00 92.50 82 GLU A O 1
ATOM 571 N N . PRO A 1 83 ? -17.566 5.988 -2.185 1.00 95.25 83 PRO A N 1
ATOM 572 C CA . PRO A 1 83 ? -16.423 5.133 -1.948 1.00 95.25 83 PRO A CA 1
ATOM 573 C C . PRO A 1 83 ? -16.542 4.499 -0.566 1.00 95.25 83 PRO A C 1
ATOM 575 O O . PRO A 1 83 ? -16.940 5.133 0.410 1.00 95.25 83 PRO A O 1
ATOM 578 N N . ARG A 1 84 ? -16.118 3.240 -0.476 1.00 95.88 84 ARG A N 1
ATOM 579 C CA . ARG A 1 84 ? -16.090 2.500 0.788 1.00 95.88 84 ARG A CA 1
ATOM 580 C C . ARG A 1 84 ? -15.162 3.154 1.819 1.00 95.88 84 ARG A C 1
ATOM 582 O O . ARG A 1 84 ? -15.530 3.272 2.982 1.00 95.88 84 ARG A O 1
ATOM 589 N N . ALA A 1 85 ? -13.969 3.565 1.385 1.00 96.88 85 ALA A N 1
ATOM 590 C CA . ALA A 1 85 ? -12.899 4.045 2.255 1.00 96.88 85 ALA A CA 1
ATOM 591 C C . ALA A 1 85 ? -12.135 5.226 1.640 1.00 96.88 85 ALA A C 1
ATOM 593 O O . ALA A 1 85 ? -11.983 5.306 0.419 1.00 96.88 85 ALA A O 1
ATOM 594 N N . LEU A 1 86 ? -11.612 6.106 2.497 1.00 97.00 86 LEU A N 1
ATOM 595 C CA . LEU A 1 86 ? -10.589 7.093 2.146 1.00 97.00 86 LEU A CA 1
ATOM 596 C C . LEU A 1 86 ? -9.216 6.509 2.440 1.00 97.00 86 LEU A C 1
ATOM 598 O O . LEU A 1 86 ? -8.934 6.172 3.585 1.00 97.00 86 LEU A O 1
ATOM 602 N N . TRP A 1 87 ? -8.346 6.456 1.437 1.00 97.06 87 TRP A N 1
ATOM 603 C CA . TRP A 1 87 ? -6.929 6.188 1.655 1.00 97.06 87 TRP A CA 1
ATOM 604 C C . TRP A 1 87 ? -6.166 7.508 1.662 1.00 97.06 87 TRP A C 1
ATOM 606 O O . TRP A 1 87 ? -6.080 8.185 0.637 1.00 97.06 87 TRP A O 1
ATOM 616 N N . LEU A 1 88 ? -5.643 7.883 2.828 1.00 97.06 88 LEU A N 1
ATOM 617 C CA . LEU A 1 88 ? -4.905 9.126 3.013 1.00 97.06 88 LEU A CA 1
ATOM 618 C C . LEU A 1 88 ? -3.410 8.841 3.122 1.00 97.06 88 LEU A C 1
ATOM 620 O O . LEU A 1 88 ? -2.973 8.110 4.012 1.00 97.06 88 LEU A O 1
ATOM 624 N N . VAL A 1 89 ? -2.642 9.457 2.223 1.00 96.25 89 VAL A N 1
ATOM 625 C CA . VAL A 1 89 ? -1.181 9.533 2.297 1.00 96.25 89 VAL A CA 1
ATOM 626 C C . VAL A 1 89 ? -0.823 10.913 2.839 1.00 96.25 89 VAL A C 1
ATOM 628 O O . VAL A 1 89 ? -1.130 11.918 2.197 1.00 96.25 89 VAL A O 1
ATOM 631 N N . ALA A 1 90 ? -0.223 10.982 4.025 1.00 97.19 90 ALA A N 1
ATOM 632 C CA . ALA A 1 90 ? -0.000 12.243 4.733 1.00 97.19 90 ALA A CA 1
ATOM 633 C C . ALA A 1 90 ? 1.355 12.255 5.463 1.00 97.19 90 ALA A C 1
ATOM 635 O O . ALA A 1 90 ? 1.903 11.191 5.756 1.00 97.19 90 ALA A O 1
ATOM 636 N N . PRO A 1 91 ? 1.926 13.434 5.774 1.00 97.75 91 PRO A N 1
ATOM 637 C CA . PRO A 1 91 ? 3.155 13.499 6.561 1.00 97.75 91 PRO A CA 1
ATOM 638 C C . PRO A 1 91 ? 2.961 12.959 7.986 1.00 97.75 91 PRO A C 1
ATOM 640 O O . PRO A 1 91 ? 3.828 12.251 8.486 1.00 97.75 91 PRO A O 1
ATOM 643 N N . ASP A 1 92 ? 1.816 13.241 8.608 1.00 97.94 92 ASP A N 1
ATOM 644 C CA . ASP A 1 92 ? 1.512 12.899 9.997 1.00 97.94 92 ASP A CA 1
ATOM 645 C C . ASP A 1 92 ? -0.001 12.703 10.219 1.00 97.94 92 ASP A C 1
ATOM 647 O O . ASP A 1 92 ? -0.824 12.886 9.313 1.00 97.94 92 ASP A O 1
ATOM 651 N N . LEU A 1 93 ? -0.373 12.315 11.445 1.00 98.25 93 LEU A N 1
ATOM 652 C CA . LEU A 1 93 ? -1.764 12.063 11.825 1.00 98.25 93 LEU A CA 1
ATOM 653 C C . LEU A 1 93 ? -2.640 13.323 11.758 1.00 98.25 93 LEU A C 1
ATOM 655 O O . LEU A 1 93 ? -3.7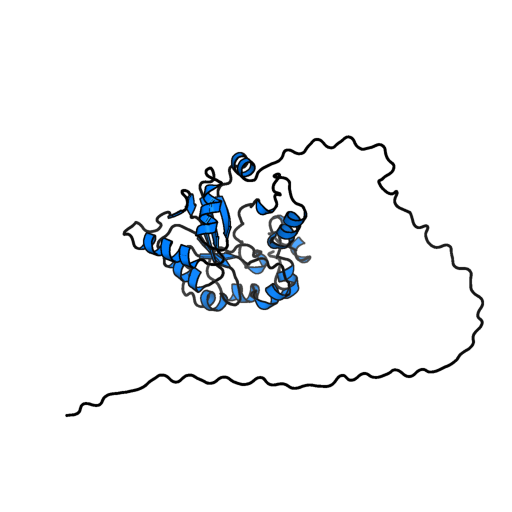91 13.232 11.338 1.00 98.25 93 LEU A O 1
ATOM 659 N N . ALA A 1 94 ? -2.119 14.485 12.157 1.00 98.12 94 ALA A N 1
ATOM 660 C CA . ALA A 1 94 ? -2.903 15.716 12.208 1.00 98.12 94 ALA A CA 1
ATOM 661 C C . ALA A 1 94 ? -3.316 16.164 10.798 1.00 98.12 94 ALA A C 1
ATOM 663 O O . ALA A 1 94 ? -4.480 16.500 10.565 1.00 98.12 94 ALA A O 1
ATOM 664 N N . ALA A 1 95 ? -2.391 16.095 9.837 1.00 98.00 95 ALA A N 1
ATOM 665 C CA . ALA A 1 95 ? -2.667 16.358 8.431 1.00 98.00 95 ALA A CA 1
ATOM 666 C C . ALA A 1 95 ? -3.693 15.367 7.854 1.00 98.00 95 ALA A C 1
ATOM 668 O O . ALA A 1 95 ? -4.600 15.772 7.123 1.00 98.00 95 ALA A O 1
ATOM 669 N N . ALA A 1 96 ? -3.588 14.081 8.207 1.00 98.00 96 ALA A N 1
ATOM 670 C CA . ALA A 1 96 ? -4.550 13.069 7.780 1.00 98.00 96 ALA A CA 1
ATOM 671 C C . ALA A 1 96 ? -5.961 13.335 8.335 1.00 98.00 96 ALA A C 1
ATOM 673 O O . ALA A 1 96 ? -6.933 13.250 7.589 1.00 98.00 96 ALA A O 1
ATOM 674 N N . GLU A 1 97 ? -6.100 13.695 9.613 1.00 97.69 97 GLU A N 1
ATOM 675 C CA . GLU A 1 97 ? -7.408 13.987 10.215 1.00 97.69 97 GLU A CA 1
ATOM 676 C C . GLU A 1 97 ? -8.052 15.253 9.644 1.00 97.69 97 GLU A C 1
ATOM 678 O O . GLU A 1 97 ? -9.258 15.255 9.383 1.00 97.69 97 GLU A O 1
ATOM 683 N N . ALA A 1 98 ? -7.258 16.297 9.390 1.00 97.00 98 ALA A N 1
ATOM 684 C CA . ALA A 1 98 ? -7.739 17.512 8.740 1.00 97.00 98 ALA A CA 1
ATOM 685 C C . ALA A 1 98 ? -8.328 17.205 7.354 1.00 97.00 98 ALA A C 1
ATOM 687 O O . ALA A 1 98 ? -9.436 17.641 7.044 1.00 97.00 98 ALA A O 1
ATOM 688 N N . LEU A 1 99 ? -7.634 16.385 6.556 1.00 95.50 99 LEU A N 1
ATOM 689 C CA . LEU A 1 99 ? -8.110 15.971 5.238 1.00 95.50 99 LEU A CA 1
ATOM 690 C C . LEU A 1 99 ? -9.311 15.015 5.327 1.00 95.50 99 LEU A C 1
ATOM 692 O O . LEU A 1 99 ? -10.250 15.135 4.546 1.00 95.50 99 LEU A O 1
ATOM 696 N N . ALA A 1 100 ? -9.334 14.093 6.294 1.00 96.81 100 ALA A N 1
ATOM 697 C CA . ALA A 1 100 ? -10.457 13.176 6.502 1.00 96.81 100 ALA A CA 1
ATOM 698 C C . ALA A 1 100 ? -11.775 13.917 6.793 1.00 96.81 100 ALA A C 1
ATOM 700 O O . ALA A 1 100 ? -12.839 13.487 6.333 1.00 96.81 100 ALA A O 1
ATOM 701 N N . ALA A 1 101 ? -11.707 15.033 7.527 1.00 95.94 101 ALA A N 1
ATOM 702 C CA . ALA A 1 101 ? -12.860 15.868 7.857 1.00 95.94 101 ALA A CA 1
ATOM 703 C C . ALA A 1 101 ? -13.528 16.492 6.617 1.00 95.94 101 ALA A C 1
ATOM 705 O O . ALA A 1 101 ? -14.720 16.798 6.648 1.00 95.94 101 ALA A O 1
ATOM 706 N N . GLU A 1 102 ? -12.805 16.624 5.502 1.00 93.81 102 GLU A N 1
ATOM 707 C CA . GLU A 1 102 ? -13.342 17.161 4.247 1.00 93.81 102 GLU A CA 1
ATOM 708 C C . GLU A 1 102 ? -14.296 16.201 3.516 1.00 93.81 102 GLU A C 1
ATOM 710 O O . GLU A 1 102 ? -14.985 16.606 2.578 1.00 93.81 102 GLU A O 1
ATOM 715 N N . PHE A 1 103 ? -14.358 14.936 3.940 1.00 94.94 103 PHE A N 1
ATOM 716 C CA . PHE A 1 103 ? -15.107 13.869 3.273 1.00 94.94 103 PHE A CA 1
ATOM 717 C C . PHE A 1 103 ? -16.069 13.161 4.241 1.00 94.94 103 PHE A C 1
ATOM 719 O O . PHE A 1 103 ? -15.933 11.958 4.479 1.00 94.94 103 PHE A O 1
ATOM 726 N N . PRO A 1 104 ? -17.057 13.855 4.833 1.00 94.25 104 PRO A N 1
ATOM 727 C CA . PRO A 1 104 ? -17.899 13.303 5.900 1.00 94.25 104 PRO A CA 1
ATOM 728 C C . PRO A 1 104 ? -18.707 12.063 5.485 1.00 94.25 104 PRO A C 1
ATOM 730 O O . PRO A 1 104 ? -18.974 11.216 6.329 1.00 94.25 104 PRO A O 1
ATOM 733 N N . GLY A 1 105 ? -19.041 11.916 4.197 1.00 94.38 105 GLY A N 1
ATOM 734 C CA . GLY A 1 105 ? -19.835 10.794 3.680 1.00 94.38 105 GLY A CA 1
ATOM 735 C C . GLY A 1 105 ? -19.097 9.458 3.536 1.00 94.38 105 GLY A C 1
ATOM 736 O O . GLY A 1 105 ? -19.741 8.452 3.262 1.00 94.38 105 GLY A O 1
ATOM 737 N N . VAL A 1 106 ? -17.770 9.419 3.708 1.00 96.94 106 VAL A N 1
ATOM 738 C CA . VAL A 1 106 ? -16.991 8.177 3.554 1.00 96.94 106 VAL A CA 1
ATOM 739 C C . VAL A 1 106 ? -16.776 7.506 4.917 1.00 96.94 106 VAL A C 1
ATOM 741 O O . VAL A 1 106 ? -16.173 8.141 5.789 1.00 96.94 106 VAL A O 1
ATOM 744 N N . PRO A 1 107 ? -17.240 6.261 5.134 1.00 97.19 107 PRO A N 1
ATOM 745 C CA . PRO A 1 107 ? -17.305 5.669 6.474 1.00 97.19 107 PRO A CA 1
ATOM 746 C C . PRO A 1 107 ? -15.980 5.074 6.971 1.00 97.19 107 PRO A C 1
ATOM 748 O O . PRO A 1 107 ? -15.751 5.019 8.181 1.00 97.19 107 PRO A O 1
ATOM 751 N N . GLU A 1 108 ? -15.107 4.623 6.066 1.00 97.94 108 GLU A N 1
ATOM 752 C CA . GLU A 1 108 ? -13.849 3.955 6.412 1.00 97.94 108 GLU A CA 1
ATOM 753 C C . GLU A 1 108 ? -12.620 4.816 6.092 1.00 97.94 108 GLU A C 1
ATOM 755 O O . GLU A 1 108 ? -12.629 5.663 5.193 1.00 97.94 108 GLU A O 1
ATOM 760 N N . LEU A 1 109 ? -11.543 4.570 6.834 1.00 98.12 109 LEU A N 1
ATOM 761 C CA . LEU A 1 109 ? -10.253 5.234 6.706 1.00 98.12 109 LEU A CA 1
ATOM 762 C C . LEU A 1 109 ? -9.128 4.197 6.584 1.00 98.12 109 LEU A C 1
ATOM 764 O O . LEU A 1 109 ? -9.068 3.224 7.341 1.00 98.12 109 LEU A O 1
ATOM 768 N N . GLU A 1 110 ? -8.225 4.437 5.643 1.00 98.12 110 GLU A N 1
ATOM 769 C CA . GLU A 1 110 ? -6.946 3.756 5.471 1.00 98.12 110 GLU A CA 1
ATOM 770 C C . GLU A 1 110 ? -5.834 4.815 5.532 1.00 98.12 110 GLU A C 1
ATOM 772 O O . GLU A 1 110 ? -5.939 5.865 4.892 1.00 98.12 110 GLU A O 1
ATOM 777 N N . LEU A 1 111 ? -4.775 4.567 6.301 1.00 98.44 111 LEU A N 1
ATOM 778 C CA . LEU A 1 111 ? -3.708 5.546 6.532 1.00 98.44 111 LEU A CA 1
ATOM 779 C C . LEU A 1 111 ? -2.360 5.059 6.009 1.00 98.44 111 LEU A C 1
ATOM 781 O O . LEU A 1 111 ? -1.976 3.919 6.249 1.00 98.44 111 LEU A O 1
ATOM 785 N N . GLU A 1 112 ? -1.619 5.949 5.361 1.00 97.88 112 GLU A N 1
ATOM 786 C CA . GLU A 1 112 ? -0.199 5.803 5.043 1.00 97.88 112 GLU A CA 1
ATOM 787 C C . GLU A 1 112 ? 0.512 7.090 5.471 1.00 97.88 112 GLU A C 1
ATOM 789 O O . GLU A 1 112 ? 0.380 8.132 4.830 1.00 97.88 112 GLU A O 1
ATOM 794 N N . LEU A 1 113 ? 1.205 7.034 6.609 1.00 97.94 113 LEU A N 1
ATOM 795 C CA . LEU A 1 113 ? 1.834 8.205 7.217 1.00 97.94 113 LEU A CA 1
ATOM 796 C C . LEU A 1 113 ? 3.350 8.142 7.044 1.00 97.94 113 LEU A C 1
ATOM 798 O O . LEU A 1 113 ? 3.945 7.083 7.251 1.00 97.94 113 LEU A O 1
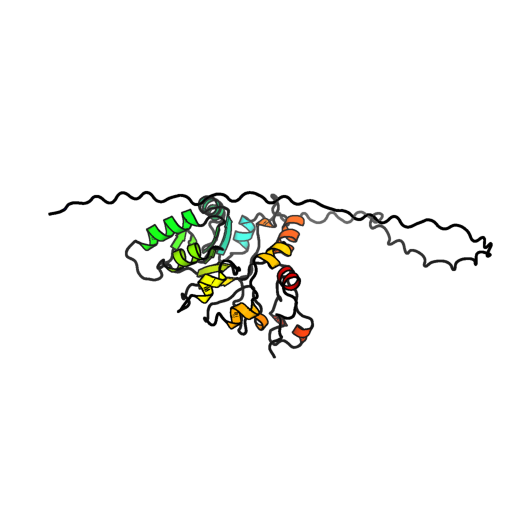ATOM 802 N N . ALA A 1 114 ? 3.974 9.271 6.703 1.00 96.69 114 ALA A N 1
ATOM 803 C CA . ALA A 1 114 ? 5.434 9.370 6.702 1.00 96.69 114 ALA A CA 1
ATOM 804 C C . ALA A 1 114 ? 5.996 9.230 8.128 1.00 96.69 114 ALA A C 1
ATOM 806 O O . ALA A 1 114 ? 6.993 8.538 8.325 1.00 96.69 114 ALA A O 1
ATOM 807 N N . ASP A 1 115 ? 5.319 9.829 9.111 1.00 97.19 115 ASP A N 1
ATOM 808 C CA . ASP A 1 115 ? 5.568 9.636 10.538 1.00 97.19 115 ASP A CA 1
ATOM 809 C C . ASP A 1 115 ? 4.348 8.992 11.235 1.00 97.19 115 ASP A C 1
ATOM 811 O O . ASP A 1 115 ? 3.326 9.653 11.462 1.00 97.19 115 ASP A O 1
ATOM 815 N N . PRO A 1 116 ? 4.422 7.696 11.597 1.00 97.50 116 PRO A N 1
ATOM 816 C CA . PRO A 1 116 ? 3.350 7.007 12.303 1.00 97.50 116 PRO A CA 1
ATOM 817 C C . PRO A 1 116 ? 3.387 7.197 13.830 1.00 97.50 116 PRO A C 1
ATOM 819 O O . PRO A 1 116 ? 2.533 6.626 14.510 1.00 97.50 116 PRO A O 1
ATOM 822 N N . ALA A 1 117 ? 4.329 7.956 14.407 1.00 97.56 117 ALA A N 1
ATOM 823 C CA . ALA A 1 117 ? 4.525 8.019 15.860 1.00 97.56 117 ALA A CA 1
ATOM 824 C C . ALA A 1 117 ? 3.284 8.521 16.617 1.00 97.56 117 ALA A C 1
ATOM 826 O O . ALA A 1 117 ? 2.851 7.900 17.589 1.00 97.56 117 ALA A O 1
ATOM 827 N N . ALA A 1 118 ? 2.663 9.604 16.142 1.00 97.88 118 ALA A N 1
ATOM 828 C CA . ALA A 1 118 ? 1.450 10.150 16.756 1.00 97.88 118 ALA A CA 1
ATOM 829 C C . ALA A 1 118 ? 0.254 9.182 16.659 1.00 97.88 118 ALA A C 1
ATOM 831 O O . ALA A 1 118 ? -0.544 9.079 17.592 1.00 97.88 118 ALA A O 1
ATOM 832 N N . LEU A 1 119 ? 0.149 8.438 15.551 1.00 97.81 119 LEU A N 1
ATOM 833 C CA . LEU A 1 119 ? -0.855 7.386 15.384 1.00 97.81 119 LEU A CA 1
ATOM 834 C C . LEU A 1 119 ? -0.616 6.246 16.377 1.00 97.81 119 LEU A C 1
ATOM 836 O O . LEU A 1 119 ? -1.540 5.856 17.083 1.00 97.81 119 LEU A O 1
ATOM 840 N N . LEU A 1 120 ? 0.617 5.751 16.472 1.00 97.69 120 LEU A N 1
ATOM 841 C CA . LEU A 1 120 ? 1.005 4.690 17.401 1.00 97.69 120 LEU A CA 1
ATOM 842 C C . LEU A 1 120 ? 0.684 5.043 18.854 1.00 97.69 120 LEU A C 1
ATOM 844 O O . LEU A 1 120 ? 0.087 4.220 19.547 1.00 97.69 120 LEU A O 1
ATOM 848 N N . ALA A 1 121 ? 1.033 6.253 19.299 1.00 97.12 121 ALA A N 1
ATOM 849 C CA . ALA A 1 121 ? 0.745 6.712 20.656 1.00 97.12 121 ALA A CA 1
ATOM 850 C C . ALA A 1 121 ? -0.764 6.678 20.939 1.00 97.12 121 ALA A C 1
ATOM 852 O O . ALA A 1 121 ? -1.211 6.002 21.863 1.00 97.12 121 ALA A O 1
ATOM 853 N N . ARG A 1 122 ? -1.564 7.292 20.059 1.00 96.50 122 ARG A N 1
ATOM 854 C CA . ARG A 1 122 ? -3.023 7.339 20.207 1.00 96.50 122 ARG A CA 1
ATOM 855 C C . ARG A 1 122 ? -3.669 5.954 20.194 1.00 96.50 122 ARG A C 1
ATOM 857 O O . ARG A 1 122 ? -4.563 5.688 20.992 1.00 96.50 122 ARG A O 1
ATOM 864 N N . LEU A 1 123 ? -3.244 5.073 19.289 1.00 95.88 123 LEU A N 1
ATOM 865 C CA . LEU A 1 123 ? -3.774 3.710 19.215 1.00 95.88 123 LEU A CA 1
ATOM 866 C C . LEU A 1 123 ? -3.372 2.868 20.432 1.00 95.88 123 LEU A C 1
ATOM 868 O O . LEU A 1 123 ? -4.160 2.032 20.871 1.00 95.88 123 LEU A O 1
ATOM 872 N N . SER A 1 124 ? -2.183 3.098 20.989 1.00 94.56 124 SER A N 1
ATOM 873 C CA . SER A 1 124 ? -1.731 2.430 22.214 1.00 94.56 124 SER A CA 1
ATOM 874 C C . SER A 1 124 ? -2.577 2.849 23.413 1.00 94.56 124 SER A C 1
ATOM 876 O O . SER A 1 124 ? -3.057 1.981 24.141 1.00 94.56 124 SER A O 1
ATOM 878 N N . ASP A 1 125 ? -2.849 4.149 23.560 1.00 92.38 125 ASP A N 1
ATOM 879 C CA . ASP A 1 125 ? -3.723 4.674 24.616 1.00 92.38 125 ASP A CA 1
ATOM 880 C C . ASP A 1 125 ? -5.138 4.080 24.524 1.00 92.38 125 ASP A C 1
ATOM 882 O O . ASP A 1 125 ? -5.731 3.705 25.535 1.00 92.38 125 ASP A O 1
ATOM 886 N N . MET A 1 126 ? -5.666 3.931 23.303 1.00 89.31 126 MET A N 1
ATOM 887 C CA . MET A 1 126 ? -6.967 3.296 23.064 1.00 89.31 126 MET A CA 1
ATOM 888 C C . MET A 1 126 ? -6.956 1.793 23.372 1.00 89.31 126 MET A C 1
ATOM 890 O O . MET A 1 126 ? -7.916 1.285 23.944 1.00 89.31 126 MET A O 1
ATOM 894 N N . SER A 1 127 ? -5.883 1.083 23.013 1.00 87.56 127 SER A N 1
ATOM 895 C CA . SER A 1 127 ? -5.761 -0.365 23.230 1.00 87.56 127 SER A CA 1
ATOM 896 C C . SER A 1 127 ? -5.482 -0.743 24.689 1.00 87.56 127 SER A C 1
ATOM 898 O O . SER A 1 127 ? -5.651 -1.910 25.037 1.00 87.56 127 SER A O 1
ATOM 900 N N . ALA A 1 128 ? -5.028 0.192 25.528 1.00 84.62 128 ALA A N 1
ATOM 901 C CA . ALA A 1 128 ? -4.782 -0.045 26.951 1.00 84.62 128 ALA A CA 1
ATOM 902 C C . ALA A 1 128 ? -6.078 -0.119 27.781 1.00 84.62 128 ALA A C 1
ATOM 904 O O . ALA A 1 128 ? -6.069 -0.633 28.902 1.00 84.62 128 ALA A O 1
ATOM 905 N N . ALA A 1 129 ? -7.194 0.388 27.252 1.00 75.19 129 ALA A N 1
ATOM 906 C CA . ALA A 1 129 ? -8.485 0.286 27.913 1.00 75.19 129 ALA A CA 1
ATOM 907 C C . ALA A 1 129 ? -8.989 -1.173 27.882 1.00 75.19 129 ALA A C 1
ATOM 909 O O . ALA A 1 129 ? -8.896 -1.827 26.843 1.00 75.19 129 ALA A O 1
ATOM 910 N N . PRO A 1 130 ? -9.547 -1.707 28.986 1.00 68.81 130 PRO A N 1
ATOM 911 C CA . PRO A 1 130 ? -10.120 -3.047 28.992 1.00 68.81 130 PRO A CA 1
ATOM 912 C C . PRO A 1 130 ? -11.285 -3.118 27.996 1.00 68.81 130 PRO A C 1
ATOM 914 O O . PRO A 1 130 ? -12.335 -2.507 28.200 1.00 68.81 130 PRO A O 1
ATOM 917 N N . GLY A 1 131 ? -11.087 -3.867 26.914 1.00 68.44 131 GLY A N 1
ATOM 918 C CA . GLY A 1 131 ? -12.051 -4.061 25.838 1.00 68.44 131 GLY A CA 1
ATOM 919 C C . GLY A 1 131 ? -11.955 -5.474 25.255 1.00 68.44 131 GLY A C 1
ATOM 920 O O . GLY A 1 131 ? -10.975 -6.180 25.505 1.00 68.44 131 GLY A O 1
ATOM 921 N N . PRO A 1 132 ? -12.981 -5.927 24.516 1.00 74.31 132 PRO A N 1
ATOM 922 C CA . PRO A 1 132 ? -12.911 -7.191 23.794 1.00 74.31 132 PRO A CA 1
ATOM 923 C C . PRO A 1 132 ? -11.799 -7.145 22.735 1.00 74.31 132 PRO A C 1
ATOM 925 O O . PRO A 1 132 ? -11.550 -6.098 22.136 1.00 74.31 132 PRO A O 1
ATOM 928 N N . GLU A 1 133 ? -11.150 -8.285 22.483 1.00 76.88 133 GLU A N 1
ATOM 929 C CA . GLU A 1 133 ? -10.194 -8.407 21.377 1.00 76.88 133 GLU A CA 1
ATOM 930 C C . GLU A 1 133 ? -10.855 -8.033 20.043 1.00 76.88 133 GLU A C 1
ATOM 932 O O . GLU A 1 133 ? -11.987 -8.433 19.766 1.00 76.88 133 GLU A O 1
ATOM 937 N N . GLY A 1 134 ? -10.135 -7.282 19.204 1.00 81.31 134 GLY A N 1
ATOM 938 C CA . GLY A 1 134 ? -10.652 -6.855 17.903 1.00 81.31 134 GLY A CA 1
ATOM 939 C C . GLY A 1 134 ? -11.613 -5.674 18.010 1.00 81.31 134 GLY A C 1
ATOM 940 O O . GLY A 1 134 ? -12.598 -5.600 17.276 1.00 81.31 134 GLY A O 1
ATOM 941 N N . GLN A 1 135 ? -11.351 -4.739 18.925 1.00 84.31 135 GLN A N 1
ATOM 942 C CA . GLN A 1 135 ? -12.163 -3.533 19.014 1.00 84.31 135 GLN A CA 1
ATOM 943 C C . GLN A 1 135 ? -11.981 -2.681 17.741 1.00 84.31 135 GLN A C 1
ATOM 945 O O . GLN A 1 135 ? -10.839 -2.412 17.340 1.00 84.31 135 GLN A O 1
ATOM 950 N N . PRO A 1 136 ? -13.076 -2.232 17.095 1.00 91.88 136 PRO A N 1
ATOM 951 C CA . PRO A 1 136 ? -12.981 -1.295 15.989 1.00 91.88 136 PRO A CA 1
ATOM 952 C C . PRO A 1 136 ? -12.447 0.046 16.491 1.00 91.88 136 PRO A C 1
ATOM 954 O O . PRO A 1 136 ? -12.832 0.536 17.554 1.00 91.88 136 PRO A O 1
ATOM 957 N N . VAL A 1 137 ? -11.580 0.661 15.696 1.00 93.88 137 VAL A N 1
ATOM 958 C CA . VAL A 1 137 ? -10.988 1.965 16.001 1.00 93.88 137 VAL A CA 1
ATOM 959 C C . VAL A 1 137 ? -11.633 3.028 15.133 1.00 93.88 137 VAL A C 1
ATOM 961 O O . VAL A 1 137 ? -11.795 2.831 13.930 1.00 93.88 137 VAL A O 1
ATOM 964 N N . THR A 1 138 ? -11.938 4.178 15.729 1.00 95.94 138 THR A N 1
ATOM 965 C CA . THR A 1 138 ? -12.477 5.334 15.009 1.00 95.94 138 THR A CA 1
ATOM 966 C C . THR A 1 138 ? -11.504 6.509 15.076 1.00 95.94 138 THR A C 1
ATOM 968 O O . THR A 1 138 ? -11.076 6.901 16.161 1.00 95.94 138 THR A O 1
ATOM 971 N N . LEU A 1 139 ? -11.196 7.107 13.924 1.00 96.00 139 LEU A N 1
ATOM 972 C CA . LEU A 1 139 ? -10.417 8.343 13.777 1.00 96.00 139 LEU A CA 1
ATOM 973 C C . LEU A 1 139 ? -11.185 9.319 12.886 1.00 96.00 139 LEU A C 1
ATOM 975 O O . LEU A 1 139 ? -11.760 8.903 11.883 1.00 96.00 139 LEU A O 1
ATOM 979 N N . ALA A 1 140 ? -11.237 10.602 13.257 1.00 95.25 140 ALA A N 1
ATOM 980 C CA . ALA A 1 140 ? -12.023 11.621 12.546 1.00 95.25 140 ALA A CA 1
ATOM 981 C C . ALA A 1 140 ? -13.477 11.190 12.209 1.00 95.25 140 ALA A C 1
ATOM 983 O O . ALA A 1 140 ? -14.003 11.502 11.142 1.00 95.25 140 ALA A O 1
ATOM 984 N N . GLY A 1 141 ? -14.121 10.424 13.103 1.00 96.31 141 GLY A N 1
ATOM 985 C CA . GLY A 1 141 ? -15.479 9.896 12.901 1.00 96.31 141 GLY A CA 1
ATOM 986 C C . GLY A 1 141 ? -15.596 8.731 11.904 1.00 96.31 141 GLY A C 1
ATOM 987 O O . GLY A 1 141 ? -16.710 8.358 11.550 1.00 96.31 141 GLY A O 1
ATOM 988 N N . LYS A 1 142 ? -14.476 8.153 11.455 1.00 97.81 142 LYS A N 1
ATOM 989 C CA . LYS A 1 142 ? -14.399 7.066 10.464 1.00 97.81 142 LYS A CA 1
ATOM 990 C C . LYS A 1 142 ? -13.763 5.825 11.065 1.00 97.81 142 LYS A C 1
ATOM 992 O O . LYS A 1 142 ? -12.833 5.944 11.861 1.00 97.81 142 LYS A O 1
ATOM 997 N N . ARG A 1 143 ? -14.207 4.635 10.658 1.00 97.88 143 ARG A N 1
ATOM 998 C CA . ARG A 1 143 ? -13.579 3.378 11.088 1.00 97.88 143 ARG A CA 1
ATOM 999 C C . ARG A 1 143 ? -12.204 3.245 10.431 1.00 97.88 143 ARG A C 1
ATOM 1001 O O . ARG A 1 143 ? -12.115 3.183 9.208 1.00 97.88 143 ARG A O 1
ATOM 1008 N N . LEU A 1 144 ? -11.142 3.179 11.226 1.00 98.06 144 LEU A N 1
ATOM 1009 C CA . LEU A 1 144 ? -9.799 2.873 10.744 1.00 98.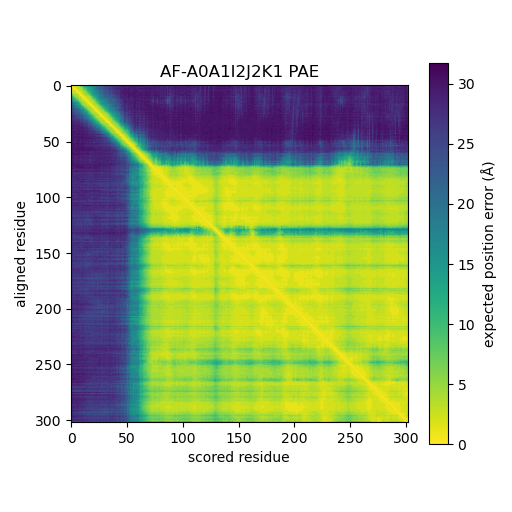06 144 LEU A CA 1
ATOM 1010 C C . LEU A 1 144 ? -9.719 1.378 10.431 1.00 98.06 144 LEU A C 1
ATOM 1012 O O . LEU A 1 144 ? -9.858 0.549 11.324 1.00 98.06 144 LEU A O 1
ATOM 1016 N N . THR A 1 145 ? -9.496 1.040 9.165 1.00 97.81 145 THR A N 1
ATOM 1017 C CA . THR A 1 145 ? -9.496 -0.356 8.692 1.00 97.81 145 THR A CA 1
ATOM 1018 C C . THR A 1 145 ? -8.120 -0.854 8.284 1.00 97.81 145 THR A C 1
ATOM 1020 O O . THR A 1 145 ? -7.893 -2.063 8.231 1.00 97.81 145 THR A O 1
ATOM 1023 N N . ARG A 1 146 ? -7.194 0.065 7.992 1.00 98.00 146 ARG A N 1
ATOM 1024 C CA . ARG A 1 146 ? -5.880 -0.270 7.452 1.00 98.00 146 ARG A CA 1
ATOM 1025 C C . ARG A 1 146 ? -4.848 0.796 7.787 1.00 98.00 146 ARG A C 1
ATOM 1027 O O . ARG A 1 146 ? -5.120 1.988 7.644 1.00 98.00 146 ARG A O 1
ATOM 1034 N N . VAL A 1 147 ? -3.654 0.362 8.174 1.00 98.50 147 VAL A N 1
ATOM 1035 C CA . VAL A 1 147 ? -2.488 1.234 8.356 1.00 98.50 147 VAL A CA 1
ATOM 1036 C C . VAL A 1 147 ? -1.321 0.667 7.563 1.00 98.50 147 VAL A C 1
ATOM 1038 O O . VAL A 1 147 ? -0.937 -0.486 7.748 1.00 98.50 147 VAL A O 1
ATOM 1041 N N . VAL A 1 148 ? -0.763 1.479 6.675 1.00 98.50 148 VAL A N 1
ATOM 1042 C CA . VAL A 1 148 ? 0.416 1.167 5.876 1.00 98.50 148 VAL A CA 1
ATOM 1043 C C . VAL A 1 148 ? 1.643 1.792 6.522 1.00 98.50 148 VAL A C 1
ATOM 1045 O O . VAL A 1 148 ? 1.675 2.995 6.772 1.00 98.50 148 VAL A O 1
ATOM 1048 N N . VAL A 1 149 ? 2.667 0.974 6.748 1.00 98.50 149 VAL A N 1
ATOM 1049 C CA . VAL A 1 149 ? 3.953 1.387 7.314 1.00 98.50 149 VAL A CA 1
ATOM 1050 C C . VAL A 1 149 ? 5.111 0.796 6.514 1.00 98.50 149 VAL A C 1
ATOM 1052 O O . VAL A 1 149 ? 5.019 -0.304 5.968 1.00 98.50 149 VAL A O 1
ATOM 1055 N N . ALA A 1 150 ? 6.218 1.534 6.438 1.00 97.75 150 ALA A N 1
ATOM 1056 C CA . ALA A 1 150 ? 7.463 1.060 5.829 1.00 97.75 150 ALA A CA 1
ATOM 1057 C C . ALA A 1 150 ? 8.444 0.470 6.857 1.00 97.75 150 ALA A C 1
ATOM 1059 O O . ALA A 1 150 ? 9.295 -0.341 6.499 1.00 97.75 150 ALA A O 1
ATOM 1060 N N . ASP A 1 151 ? 8.328 0.886 8.119 1.00 98.06 151 ASP A N 1
ATOM 1061 C CA . ASP A 1 151 ? 9.226 0.495 9.200 1.00 98.06 151 ASP A CA 1
ATOM 1062 C C . ASP A 1 151 ? 8.730 -0.783 9.912 1.00 98.06 151 ASP A C 1
ATOM 1064 O O . ASP A 1 151 ? 7.588 -0.811 10.393 1.00 98.06 151 ASP A O 1
ATOM 1068 N N . PRO A 1 152 ? 9.556 -1.844 10.014 1.00 98.19 152 PRO A N 1
ATOM 1069 C CA . PRO A 1 152 ? 9.187 -3.060 10.733 1.00 98.19 152 PRO A CA 1
ATOM 1070 C C . PRO A 1 152 ? 8.940 -2.831 12.231 1.00 98.19 152 PRO A C 1
ATOM 1072 O O . PRO A 1 152 ? 8.109 -3.536 12.804 1.00 98.19 152 PRO A O 1
ATOM 1075 N N . ALA A 1 153 ? 9.595 -1.856 12.876 1.00 98.12 153 ALA A N 1
ATOM 1076 C CA . ALA A 1 153 ? 9.352 -1.583 14.295 1.00 98.12 153 ALA A CA 1
ATOM 1077 C C . ALA A 1 153 ? 7.952 -0.987 14.519 1.00 98.12 153 ALA A C 1
ATOM 1079 O O . ALA A 1 153 ? 7.206 -1.471 15.374 1.00 98.12 153 ALA A O 1
ATOM 1080 N N . ALA A 1 154 ? 7.542 -0.021 13.692 1.00 98.19 154 ALA A N 1
ATOM 1081 C CA . ALA A 1 154 ? 6.171 0.486 13.674 1.00 98.19 154 ALA A CA 1
ATOM 1082 C C . ALA A 1 154 ? 5.139 -0.620 13.377 1.00 98.19 154 ALA A C 1
ATOM 1084 O O . ALA A 1 154 ? 4.103 -0.686 14.041 1.00 98.19 154 ALA A O 1
ATOM 1085 N N . ALA A 1 155 ? 5.422 -1.522 12.427 1.00 98.44 155 ALA A N 1
ATOM 1086 C CA . ALA A 1 155 ? 4.544 -2.658 12.135 1.00 98.44 155 ALA A CA 1
ATOM 1087 C C . ALA A 1 155 ? 4.393 -3.591 13.342 1.00 98.44 155 ALA A C 1
ATOM 1089 O O . ALA A 1 155 ? 3.272 -3.958 13.693 1.00 98.44 155 ALA A O 1
ATOM 1090 N N . ALA A 1 156 ? 5.498 -3.945 14.003 1.00 98.19 156 ALA A N 1
ATOM 1091 C CA . ALA A 1 156 ? 5.486 -4.782 15.198 1.00 98.19 156 ALA A CA 1
ATOM 1092 C C . ALA A 1 156 ? 4.676 -4.138 16.334 1.00 98.19 156 ALA A C 1
ATOM 1094 O O . ALA A 1 156 ? 3.851 -4.812 16.951 1.00 98.19 156 ALA A O 1
ATOM 1095 N N . ALA A 1 157 ? 4.850 -2.832 16.560 1.00 97.75 157 ALA A N 1
ATOM 1096 C CA . ALA A 1 157 ? 4.091 -2.085 17.557 1.00 97.75 157 ALA A CA 1
ATOM 1097 C C . ALA A 1 157 ? 2.580 -2.107 17.262 1.00 97.75 157 ALA A C 1
ATOM 1099 O O . ALA A 1 157 ? 1.802 -2.486 18.132 1.00 97.75 157 ALA A O 1
ATOM 1100 N N . LEU A 1 158 ? 2.159 -1.804 16.025 1.00 97.44 158 LEU A N 1
ATOM 1101 C CA . LEU A 1 158 ? 0.745 -1.870 15.613 1.00 97.44 158 LEU A CA 1
ATOM 1102 C C . LEU A 1 158 ? 0.160 -3.284 15.745 1.00 97.44 158 LEU A C 1
ATOM 1104 O O . LEU A 1 158 ? -0.992 -3.455 16.158 1.00 97.44 158 LEU A O 1
ATOM 1108 N N . LEU A 1 159 ? 0.945 -4.304 15.389 1.00 96.88 159 LEU A N 1
ATOM 1109 C CA . LEU A 1 159 ? 0.538 -5.707 15.453 1.00 96.88 159 LEU A CA 1
ATOM 1110 C C . LEU A 1 159 ? 0.366 -6.212 16.891 1.00 96.88 159 LEU A C 1
ATOM 1112 O O . LEU A 1 159 ? -0.443 -7.118 17.102 1.00 96.88 159 LEU A O 1
ATOM 1116 N N . GLY A 1 160 ? 1.058 -5.601 17.856 1.00 95.00 160 GLY A N 1
ATOM 1117 C CA . GLY A 1 160 ? 0.901 -5.863 19.288 1.00 95.00 160 GLY A CA 1
ATOM 1118 C C . GLY A 1 160 ? -0.366 -5.268 19.915 1.00 95.00 160 GLY A C 1
ATOM 1119 O O . GLY A 1 160 ? -0.728 -5.667 21.015 1.00 95.00 160 GLY A O 1
ATOM 1120 N N . LEU A 1 161 ? -1.056 -4.347 19.233 1.00 94.06 161 LEU A N 1
ATOM 1121 C CA . LEU A 1 161 ? -2.311 -3.755 19.719 1.00 94.06 161 LEU A CA 1
ATOM 1122 C C . LEU A 1 161 ? -3.511 -4.668 19.423 1.00 94.06 161 LEU A C 1
ATOM 1124 O O . LEU A 1 161 ? -3.589 -5.253 18.348 1.00 94.06 161 LEU A O 1
ATOM 1128 N N . HIS A 1 162 ? -4.512 -4.747 20.300 1.00 90.19 162 HIS A N 1
ATOM 1129 C CA . HIS A 1 162 ? -5.668 -5.651 20.126 1.00 90.19 162 HIS A CA 1
ATOM 1130 C C . HIS A 1 162 ? -6.803 -5.041 19.275 1.00 90.19 162 HIS A C 1
ATOM 1132 O O . HIS A 1 162 ? -7.977 -5.087 19.641 1.00 90.19 162 HIS A O 1
ATOM 1138 N N . LEU A 1 163 ? -6.451 -4.462 18.123 1.00 93.38 163 LEU A N 1
ATOM 1139 C CA . LEU A 1 163 ? -7.351 -3.660 17.282 1.00 93.38 163 LEU A CA 1
ATOM 1140 C C . LEU A 1 163 ? -7.814 -4.418 16.028 1.00 93.38 163 LEU A C 1
ATOM 1142 O O . LEU A 1 163 ? -7.039 -5.165 15.430 1.00 93.38 163 LEU A O 1
ATOM 1146 N N . ASP A 1 164 ? -9.037 -4.169 15.568 1.00 94.25 164 ASP A N 1
ATOM 1147 C CA . ASP A 1 164 ? -9.567 -4.739 14.318 1.00 94.25 164 ASP A CA 1
ATOM 1148 C C . ASP A 1 164 ? -9.216 -3.871 13.095 1.00 94.25 164 ASP A C 1
ATOM 1150 O O . ASP A 1 164 ? -10.016 -3.060 12.626 1.00 94.25 164 ASP A O 1
ATOM 1154 N N . LEU A 1 165 ? -7.974 -4.012 12.614 1.00 96.31 165 LEU A N 1
ATOM 1155 C CA . LEU A 1 165 ? -7.461 -3.363 11.401 1.00 96.31 165 LEU A CA 1
ATOM 1156 C C . LEU A 1 165 ? -6.321 -4.170 10.760 1.00 96.31 165 LEU A C 1
ATOM 1158 O O . LEU A 1 165 ? -5.573 -4.855 11.459 1.00 96.31 165 LEU A O 1
ATOM 1162 N N . ASP A 1 166 ? -6.145 -4.035 9.444 1.00 97.81 166 ASP A N 1
ATOM 1163 C CA . ASP A 1 166 ? -5.004 -4.593 8.707 1.00 97.81 166 ASP A CA 1
ATOM 1164 C C . ASP A 1 166 ? -3.744 -3.733 8.924 1.00 97.81 166 ASP A C 1
ATOM 1166 O O . ASP A 1 166 ? -3.764 -2.516 8.711 1.00 97.81 166 ASP A O 1
ATOM 1170 N N . VAL A 1 167 ? -2.616 -4.364 9.264 1.00 98.44 167 VAL A N 1
ATOM 1171 C CA . VAL A 1 167 ? -1.294 -3.714 9.301 1.00 98.44 167 VAL A CA 1
ATOM 1172 C C . VAL A 1 167 ? -0.507 -4.125 8.068 1.00 98.44 167 VAL A C 1
ATOM 1174 O O . VAL A 1 167 ? -0.127 -5.285 7.905 1.00 98.44 167 VAL A O 1
ATOM 1177 N N . VAL A 1 168 ? -0.250 -3.163 7.192 1.00 98.56 168 VAL A N 1
ATOM 1178 C CA . VAL A 1 168 ? 0.408 -3.382 5.905 1.00 98.56 168 VAL A CA 1
ATOM 1179 C C . VAL A 1 168 ? 1.855 -2.973 6.016 1.00 98.56 168 VAL A C 1
ATOM 1181 O O . VAL A 1 168 ? 2.157 -1.783 6.091 1.00 98.56 168 VAL A O 1
ATOM 1184 N N . LEU A 1 169 ? 2.753 -3.947 5.976 1.00 98.75 169 LEU A N 1
ATOM 1185 C CA . LEU A 1 169 ? 4.175 -3.667 5.891 1.00 98.75 169 LEU A CA 1
ATOM 1186 C C . LEU A 1 169 ? 4.611 -3.627 4.426 1.00 98.75 169 LEU A C 1
ATOM 1188 O O . LEU A 1 169 ? 4.390 -4.576 3.662 1.00 98.75 169 LEU A O 1
ATOM 1192 N N . LEU A 1 170 ? 5.247 -2.524 4.035 1.00 98.56 170 LEU A N 1
ATOM 1193 C CA . LEU A 1 170 ? 5.905 -2.424 2.737 1.00 98.56 170 LEU A CA 1
ATOM 1194 C C . LEU A 1 170 ? 7.143 -3.320 2.710 1.00 98.56 170 LEU A C 1
ATOM 1196 O O . LEU A 1 170 ? 8.029 -3.210 3.557 1.00 98.56 170 LEU A O 1
ATOM 1200 N N . LEU A 1 171 ? 7.215 -4.193 1.708 1.00 98.56 171 LEU A N 1
ATOM 1201 C CA . LEU A 1 171 ? 8.379 -5.040 1.486 1.00 98.56 171 LEU A CA 1
ATOM 1202 C C . LEU A 1 171 ? 9.595 -4.177 1.139 1.00 98.56 171 LEU A C 1
ATOM 1204 O O . LEU A 1 171 ? 9.532 -3.285 0.292 1.00 98.56 171 LEU A O 1
ATOM 1208 N N . SER A 1 172 ? 10.701 -4.446 1.823 1.00 98.56 172 SER A N 1
ATOM 1209 C CA . SER A 1 172 ? 11.993 -3.802 1.610 1.00 98.56 172 SER A CA 1
ATOM 1210 C C . SER A 1 172 ? 13.099 -4.634 2.254 1.00 98.56 172 SER A C 1
ATOM 1212 O O . SER A 1 172 ? 12.826 -5.424 3.161 1.00 98.56 172 SER A O 1
ATOM 1214 N N . ARG A 1 173 ? 14.356 -4.409 1.857 1.00 98.62 173 ARG A N 1
ATOM 1215 C CA . ARG A 1 173 ? 15.538 -5.016 2.504 1.00 98.62 173 ARG A CA 1
ATOM 1216 C C . ARG A 1 173 ? 15.623 -4.733 3.999 1.00 98.62 173 ARG A C 1
ATOM 1218 O O . ARG A 1 173 ? 16.098 -5.575 4.748 1.00 98.62 173 ARG A O 1
ATOM 1225 N N . ALA A 1 174 ? 15.131 -3.578 4.443 1.00 98.06 174 ALA A N 1
ATOM 1226 C CA . ALA A 1 174 ? 15.077 -3.245 5.863 1.00 98.06 174 ALA A CA 1
ATOM 1227 C C . ALA A 1 174 ? 14.064 -4.115 6.633 1.00 98.06 174 ALA A C 1
ATOM 1229 O O . ALA A 1 174 ? 14.300 -4.460 7.787 1.00 98.06 174 ALA A O 1
ATOM 1230 N N . ALA A 1 175 ? 12.952 -4.494 5.995 1.00 98.50 175 ALA A N 1
ATOM 1231 C CA . ALA A 1 175 ? 11.903 -5.313 6.601 1.00 98.50 175 ALA A CA 1
ATOM 1232 C C . ALA A 1 175 ? 12.213 -6.823 6.594 1.00 98.50 175 ALA A C 1
ATOM 1234 O O . ALA A 1 175 ? 11.670 -7.562 7.416 1.00 98.50 175 ALA A O 1
ATOM 1235 N N . GLU A 1 176 ? 13.065 -7.298 5.680 1.00 98.56 176 GLU A N 1
ATOM 1236 C CA . GLU A 1 176 ? 13.333 -8.730 5.481 1.00 98.56 176 GLU A CA 1
ATOM 1237 C C . GLU A 1 176 ? 13.840 -9.466 6.731 1.00 98.56 176 GLU A C 1
ATOM 1239 O O . GLU A 1 176 ? 13.238 -10.492 7.059 1.00 98.56 176 GLU A O 1
ATOM 1244 N N . PRO A 1 177 ? 14.855 -8.980 7.476 1.00 98.56 177 PRO A N 1
ATOM 1245 C CA . PRO A 1 177 ? 15.347 -9.693 8.655 1.00 98.56 177 PRO A CA 1
ATOM 1246 C C . PRO A 1 177 ? 14.260 -9.920 9.708 1.00 98.56 177 PRO A C 1
ATOM 1248 O O . PRO A 1 177 ? 14.164 -11.003 10.278 1.00 98.56 177 PRO A O 1
ATOM 1251 N N . TRP A 1 178 ? 13.405 -8.917 9.931 1.00 98.44 178 TRP A N 1
ATOM 1252 C CA . TRP A 1 178 ? 12.289 -9.025 10.867 1.00 98.44 178 TRP A CA 1
ATOM 1253 C C . TRP A 1 178 ? 11.237 -10.028 10.3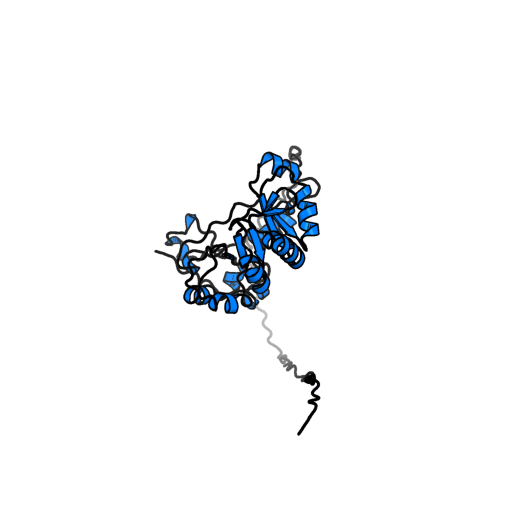80 1.00 98.44 178 TRP A C 1
ATOM 1255 O O . TRP A 1 178 ? 10.798 -10.875 11.154 1.00 98.44 178 TRP A O 1
ATOM 1265 N N . LEU A 1 179 ? 10.876 -9.989 9.092 1.00 98.62 179 LEU A N 1
ATOM 1266 C CA . LEU A 1 179 ? 9.903 -10.916 8.503 1.00 98.62 179 LEU A CA 1
ATOM 1267 C C . LEU A 1 179 ? 10.379 -12.372 8.550 1.00 98.62 179 LEU A C 1
ATOM 1269 O O . LEU A 1 179 ? 9.593 -13.260 8.878 1.00 98.62 179 LEU A O 1
ATOM 1273 N N . LEU A 1 180 ? 11.649 -12.628 8.231 1.00 98.56 180 LEU A N 1
ATOM 1274 C CA . LEU A 1 180 ? 12.222 -13.977 8.256 1.00 98.56 180 LEU A CA 1
ATOM 1275 C C . LEU A 1 180 ? 12.416 -14.518 9.679 1.00 98.56 180 LEU A C 1
ATOM 1277 O O . LEU A 1 180 ? 12.467 -15.732 9.850 1.00 98.56 180 LEU A O 1
ATOM 1281 N N . ALA A 1 181 ? 12.484 -13.644 10.686 1.00 98.19 181 ALA A N 1
ATOM 1282 C CA . ALA A 1 181 ? 12.577 -14.024 12.094 1.00 98.19 181 ALA A CA 1
ATOM 1283 C C . ALA A 1 181 ? 11.220 -14.362 12.743 1.00 98.19 181 ALA A C 1
ATOM 1285 O O . ALA A 1 181 ? 11.185 -14.746 13.909 1.00 98.19 181 ALA A O 1
ATOM 1286 N N . LEU A 1 182 ? 10.094 -14.210 12.033 1.00 97.81 182 LEU A N 1
ATOM 1287 C CA . LEU A 1 182 ? 8.779 -14.545 12.580 1.00 97.81 182 LEU A CA 1
ATOM 1288 C C . LEU A 1 182 ? 8.605 -16.065 12.699 1.00 97.81 182 LEU A C 1
ATOM 1290 O O . LEU A 1 182 ? 8.557 -16.766 11.689 1.00 97.81 182 LEU A O 1
ATOM 1294 N N . ASP A 1 183 ? 8.373 -16.560 13.915 1.00 96.19 183 ASP A N 1
ATOM 1295 C CA . ASP A 1 183 ? 7.978 -17.960 14.144 1.00 96.19 183 ASP A CA 1
ATOM 1296 C C . ASP A 1 183 ? 6.539 -18.235 13.684 1.00 96.19 183 ASP A C 1
ATOM 1298 O O . ASP A 1 183 ? 6.205 -19.316 13.196 1.00 96.19 183 ASP A O 1
ATOM 1302 N N . ARG A 1 184 ? 5.666 -17.232 13.823 1.00 96.50 184 ARG A N 1
ATOM 1303 C CA . ARG A 1 184 ? 4.265 -17.260 13.397 1.00 96.50 184 ARG A CA 1
ATOM 1304 C C . ARG A 1 184 ? 3.889 -15.909 12.810 1.00 96.50 184 ARG A C 1
ATOM 1306 O O . ARG A 1 184 ? 4.150 -14.874 13.416 1.00 96.50 184 ARG A O 1
ATOM 1313 N N . ALA A 1 185 ? 3.204 -15.919 11.671 1.00 95.81 185 ALA A N 1
ATOM 1314 C CA . ALA A 1 185 ? 2.630 -14.699 11.124 1.00 95.81 185 ALA A CA 1
ATOM 1315 C C . ALA A 1 185 ? 1.472 -14.161 11.983 1.00 95.81 185 ALA A C 1
ATOM 1317 O O . ALA A 1 185 ? 0.505 -14.894 12.236 1.00 95.81 185 ALA A O 1
ATOM 1318 N N . PRO A 1 186 ? 1.516 -12.875 12.373 1.00 96.62 186 PRO A N 1
ATOM 1319 C CA . PRO A 1 186 ? 0.373 -12.198 12.967 1.00 96.62 186 PRO A CA 1
ATOM 1320 C C . PRO A 1 186 ? -0.820 -12.192 11.995 1.00 96.62 186 PRO A C 1
ATOM 1322 O O . PRO A 1 186 ? -0.635 -11.882 10.817 1.00 96.62 186 PRO A O 1
ATOM 1325 N N . PRO A 1 187 ? -2.049 -12.492 12.451 1.00 95.44 187 PRO A N 1
ATOM 1326 C CA . PRO A 1 187 ? -3.206 -12.648 11.562 1.00 95.44 187 PRO A CA 1
ATOM 1327 C C . PRO A 1 187 ? -3.604 -11.358 10.828 1.00 95.44 187 PRO A C 1
ATOM 1329 O O . PRO A 1 187 ? -4.192 -11.431 9.755 1.00 95.44 187 PRO A O 1
ATOM 1332 N N . ARG A 1 188 ? -3.264 -10.190 11.391 1.00 96.88 188 ARG A N 1
ATOM 1333 C CA . ARG A 1 188 ? -3.541 -8.858 10.822 1.00 96.88 188 ARG A CA 1
ATOM 1334 C C . ARG A 1 188 ? -2.430 -8.335 9.907 1.00 96.88 188 ARG A C 1
ATOM 1336 O O . ARG A 1 188 ? -2.561 -7.248 9.351 1.00 96.88 188 ARG A O 1
ATOM 1343 N N . LEU A 1 189 ? -1.314 -9.059 9.788 1.00 98.38 189 LEU A N 1
ATOM 1344 C CA . LEU A 1 189 ? -0.216 -8.646 8.922 1.00 98.38 189 LEU A CA 1
ATOM 1345 C C . LEU A 1 189 ? -0.632 -8.821 7.460 1.00 98.38 189 LEU A C 1
ATOM 1347 O O . LEU A 1 189 ? -1.176 -9.852 7.074 1.00 98.38 189 LEU A O 1
ATOM 1351 N N . VAL A 1 190 ? -0.324 -7.824 6.640 1.00 98.50 190 VAL A N 1
ATOM 1352 C CA . VAL A 1 190 ? -0.425 -7.856 5.180 1.00 98.50 190 VAL A CA 1
ATOM 1353 C C . VAL A 1 190 ? 0.900 -7.359 4.617 1.00 98.50 190 VAL A C 1
ATOM 1355 O O . VAL A 1 190 ? 1.480 -6.407 5.134 1.00 98.50 190 VAL A O 1
ATOM 1358 N N . LEU A 1 191 ? 1.395 -7.987 3.554 1.00 98.56 191 LEU A N 1
ATOM 1359 C CA . LEU A 1 191 ? 2.614 -7.544 2.873 1.00 98.56 191 LEU A CA 1
ATOM 1360 C C . LEU A 1 191 ? 2.254 -6.861 1.561 1.00 98.56 191 LEU A C 1
ATOM 1362 O O . LEU A 1 191 ? 1.360 -7.311 0.843 1.00 98.56 191 LEU A O 1
ATOM 1366 N N . ARG A 1 192 ? 2.969 -5.794 1.213 1.00 98.00 192 ARG A N 1
ATOM 1367 C CA . ARG A 1 192 ? 2.781 -5.095 -0.063 1.00 98.00 192 ARG A CA 1
ATOM 1368 C C . ARG A 1 192 ? 4.131 -4.768 -0.677 1.00 98.00 192 ARG A C 1
ATOM 1370 O O . ARG A 1 192 ? 4.941 -4.114 -0.030 1.00 98.00 192 ARG A O 1
ATOM 1377 N N . GLN A 1 193 ? 4.362 -5.167 -1.925 1.00 97.50 193 GLN A N 1
ATOM 1378 C CA . GLN A 1 193 ? 5.512 -4.659 -2.674 1.00 97.50 193 GLN A CA 1
ATOM 1379 C C . GLN A 1 193 ? 5.232 -3.203 -3.082 1.00 97.50 193 GLN A C 1
ATOM 1381 O O . GLN A 1 193 ? 4.275 -2.969 -3.827 1.00 97.50 193 GL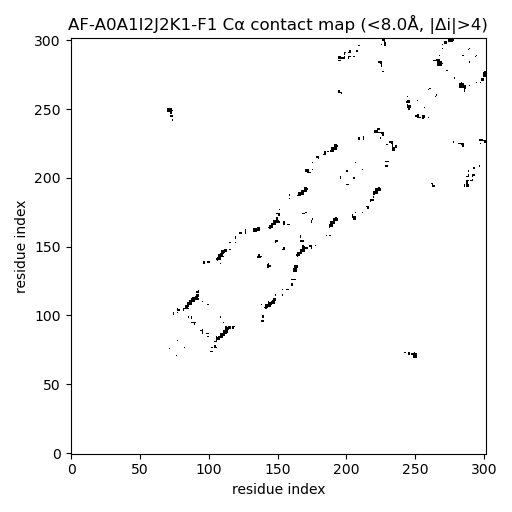N A O 1
ATOM 1386 N N . PRO A 1 194 ? 6.002 -2.210 -2.598 1.00 96.12 194 PRO A N 1
ATOM 1387 C CA . PRO A 1 194 ? 5.845 -0.841 -3.061 1.00 96.12 194 PRO A CA 1
ATOM 1388 C C . PRO A 1 194 ? 6.272 -0.723 -4.526 1.00 96.12 194 PRO A C 1
ATOM 1390 O O . PRO A 1 194 ? 7.213 -1.376 -4.980 1.00 96.12 194 PRO A O 1
ATOM 1393 N N . ALA A 1 195 ? 5.589 0.148 -5.258 1.00 94.75 195 ALA A N 1
ATOM 1394 C CA . ALA A 1 195 ? 6.065 0.607 -6.547 1.00 94.75 195 ALA A CA 1
ATOM 1395 C C . ALA A 1 195 ? 7.064 1.756 -6.339 1.00 94.75 195 ALA A C 1
ATOM 1397 O O . ALA A 1 195 ? 6.890 2.587 -5.445 1.00 94.75 195 ALA A O 1
ATOM 1398 N N . ARG A 1 196 ? 8.140 1.775 -7.128 1.00 94.88 196 ARG A N 1
ATOM 1399 C CA . ARG A 1 196 ? 9.228 2.755 -7.008 1.00 94.88 196 ARG A CA 1
ATOM 1400 C C . ARG A 1 196 ? 9.298 3.592 -8.272 1.00 94.88 196 ARG A C 1
ATOM 1402 O O . ARG A 1 196 ? 9.374 3.035 -9.367 1.00 94.88 196 ARG A O 1
ATOM 1409 N N . GLU A 1 197 ? 9.318 4.915 -8.128 1.00 93.38 197 GLU A N 1
ATOM 1410 C CA . GLU A 1 197 ? 9.443 5.839 -9.263 1.00 93.38 197 GLU A CA 1
ATOM 1411 C C . GLU A 1 197 ? 10.804 5.667 -9.957 1.00 93.38 197 GLU A C 1
ATOM 1413 O O . GLU A 1 197 ? 10.901 5.687 -11.189 1.00 93.38 197 GLU A O 1
ATOM 1418 N N . ARG A 1 198 ? 11.864 5.437 -9.171 1.00 95.25 198 ARG A N 1
ATOM 1419 C CA . ARG A 1 198 ? 13.239 5.351 -9.665 1.00 95.25 198 ARG A CA 1
ATOM 1420 C C . ARG A 1 198 ? 13.745 3.915 -9.708 1.00 95.25 198 ARG A C 1
ATOM 1422 O O . ARG A 1 198 ? 13.554 3.129 -8.784 1.00 95.25 198 ARG A O 1
ATOM 1429 N N . LEU A 1 199 ? 14.484 3.604 -10.773 1.00 95.88 199 LEU A N 1
ATOM 1430 C CA . LEU A 1 199 ? 15.189 2.329 -10.918 1.00 95.88 199 LEU A CA 1
ATOM 1431 C C . LEU A 1 199 ? 16.215 2.107 -9.797 1.00 95.88 199 LEU A C 1
ATOM 1433 O O . LEU A 1 199 ? 16.316 1.001 -9.278 1.00 95.88 199 LEU A O 1
ATOM 1437 N N . THR A 1 200 ? 16.961 3.150 -9.427 1.00 97.50 200 THR A N 1
ATOM 1438 C CA . THR A 1 200 ? 17.989 3.073 -8.377 1.00 97.50 200 THR A CA 1
ATOM 1439 C C . THR A 1 200 ? 17.381 2.707 -7.028 1.00 97.50 200 THR A C 1
ATOM 1441 O O . THR A 1 200 ? 17.870 1.797 -6.375 1.00 97.50 200 THR A O 1
ATOM 1444 N N . GLU A 1 201 ? 16.254 3.327 -6.667 1.00 97.25 201 GLU A N 1
ATOM 1445 C CA . GLU A 1 201 ? 15.530 3.009 -5.430 1.00 97.25 201 GLU A CA 1
ATOM 1446 C C . GLU A 1 201 ? 15.053 1.558 -5.409 1.00 97.25 201 GLU A C 1
ATOM 1448 O O . GLU A 1 201 ? 15.177 0.892 -4.387 1.00 97.25 201 GLU A O 1
ATOM 1453 N N . SER A 1 202 ? 14.542 1.050 -6.534 1.00 97.00 202 SER A N 1
ATOM 1454 C CA . SER A 1 202 ? 14.151 -0.358 -6.639 1.00 97.00 202 SER A CA 1
ATOM 1455 C C . SER A 1 202 ? 15.354 -1.283 -6.432 1.00 97.00 202 SER A C 1
ATOM 1457 O O . SER A 1 202 ? 15.328 -2.150 -5.565 1.00 97.00 202 SER A O 1
ATOM 1459 N N . ALA A 1 203 ? 16.463 -1.030 -7.132 1.00 97.56 203 ALA A N 1
ATOM 1460 C CA . ALA A 1 203 ? 17.679 -1.832 -7.008 1.00 97.56 203 ALA A CA 1
ATOM 1461 C C . ALA A 1 203 ? 18.305 -1.798 -5.599 1.00 97.56 203 ALA A C 1
ATOM 1463 O O . ALA A 1 203 ? 18.939 -2.772 -5.184 1.00 97.56 203 ALA A O 1
ATOM 1464 N N . GLU A 1 204 ? 18.155 -0.692 -4.871 1.00 98.12 204 GLU A N 1
ATOM 1465 C CA . GLU A 1 204 ? 18.708 -0.503 -3.528 1.00 98.12 204 GLU A CA 1
ATOM 1466 C C . GLU A 1 204 ? 17.810 -1.073 -2.428 1.00 98.12 204 GLU A C 1
ATOM 1468 O O . GLU A 1 204 ? 18.314 -1.707 -1.500 1.00 98.12 204 GLU A O 1
ATOM 1473 N N . LEU A 1 205 ? 16.498 -0.846 -2.520 1.00 98.31 205 LEU A N 1
ATOM 1474 C CA . LEU A 1 205 ? 15.563 -1.057 -1.415 1.00 98.31 205 LEU A CA 1
ATOM 1475 C C . LEU A 1 205 ? 14.706 -2.311 -1.568 1.00 98.31 205 LEU A C 1
ATOM 1477 O O . LEU A 1 205 ? 14.252 -2.840 -0.550 1.00 98.31 205 LEU A O 1
ATOM 1481 N N . ASP A 1 206 ? 14.463 -2.783 -2.793 1.00 98.19 206 ASP A N 1
ATOM 1482 C CA . ASP A 1 206 ? 13.598 -3.937 -3.016 1.00 98.19 206 ASP A CA 1
ATOM 1483 C C . ASP A 1 206 ? 14.324 -5.260 -2.724 1.00 98.19 206 ASP A C 1
ATOM 1485 O O . ASP A 1 206 ? 15.555 -5.401 -2.815 1.00 98.19 206 ASP A O 1
ATOM 1489 N N . LEU A 1 207 ? 13.516 -6.243 -2.333 1.00 97.81 207 LEU A N 1
ATOM 1490 C CA . LEU A 1 207 ? 13.939 -7.613 -2.075 1.00 97.81 207 LEU A CA 1
ATOM 1491 C C . LEU A 1 207 ? 14.114 -8.383 -3.381 1.00 97.81 207 LEU A C 1
ATOM 1493 O O . LEU A 1 207 ? 13.415 -8.123 -4.359 1.00 97.81 207 LEU A O 1
ATOM 1497 N N . ASP A 1 208 ? 14.948 -9.423 -3.365 1.00 97.31 208 ASP A N 1
ATOM 1498 C CA . ASP A 1 208 ? 14.743 -10.527 -4.302 1.00 97.31 208 ASP A CA 1
ATOM 1499 C C . ASP A 1 208 ? 13.474 -11.272 -3.871 1.00 97.31 208 ASP A C 1
ATOM 1501 O O . ASP A 1 208 ? 13.507 -12.139 -2.999 1.00 97.31 208 ASP A O 1
ATOM 1505 N N . LEU A 1 209 ? 12.332 -10.914 -4.462 1.00 97.69 209 LEU A N 1
ATOM 1506 C CA . LEU A 1 209 ? 11.035 -11.462 -4.065 1.00 97.69 209 LEU A CA 1
ATOM 1507 C C . LEU A 1 209 ? 10.953 -12.983 -4.225 1.00 97.69 209 LEU A C 1
ATOM 1509 O O . LEU A 1 209 ? 10.234 -13.626 -3.464 1.00 97.69 209 LEU A O 1
ATOM 1513 N N . VAL A 1 210 ? 11.675 -13.574 -5.182 1.00 95.94 210 VAL A N 1
ATOM 1514 C CA . VAL A 1 210 ? 11.647 -15.030 -5.377 1.00 95.94 210 VAL A CA 1
ATOM 1515 C C . VAL A 1 210 ? 12.406 -15.721 -4.256 1.00 95.94 210 VAL A C 1
ATOM 1517 O O . VAL A 1 210 ? 11.878 -16.663 -3.665 1.00 95.94 210 VAL A O 1
ATOM 1520 N N . ALA A 1 211 ? 13.614 -15.252 -3.941 1.00 96.81 211 ALA A N 1
ATOM 1521 C CA . ALA A 1 211 ? 14.385 -15.782 -2.821 1.00 96.81 211 ALA A CA 1
ATOM 1522 C C . ALA A 1 211 ? 13.655 -15.550 -1.488 1.00 96.81 211 ALA A C 1
ATOM 1524 O O . ALA A 1 211 ? 13.501 -16.481 -0.696 1.00 96.81 211 ALA A O 1
ATOM 1525 N N . PHE A 1 212 ? 13.116 -14.346 -1.288 1.00 98.06 212 PHE A N 1
ATOM 1526 C CA . PHE A 1 212 ? 12.374 -13.981 -0.088 1.00 98.06 212 PHE A CA 1
ATOM 1527 C C . PHE A 1 212 ? 11.154 -14.883 0.124 1.00 98.06 212 PHE A C 1
ATOM 1529 O O . PHE A 1 212 ? 11.060 -15.528 1.161 1.00 98.06 212 PHE A O 1
ATOM 1536 N N . PHE A 1 213 ? 10.245 -15.020 -0.850 1.00 97.25 213 PHE A N 1
ATOM 1537 C CA . PHE A 1 213 ? 9.066 -15.889 -0.693 1.00 97.25 213 PHE A CA 1
ATOM 1538 C C . PHE A 1 213 ? 9.401 -17.387 -0.731 1.00 97.25 213 PHE A C 1
ATOM 1540 O O . PHE A 1 213 ? 8.579 -18.216 -0.322 1.00 97.25 213 PHE A O 1
ATOM 1547 N N . ALA A 1 214 ? 10.610 -17.760 -1.166 1.00 95.56 214 ALA A N 1
ATOM 1548 C CA . ALA A 1 214 ? 11.137 -19.105 -0.976 1.00 95.56 214 ALA A CA 1
ATOM 1549 C C . ALA A 1 214 ? 11.541 -19.394 0.486 1.00 95.56 214 ALA A C 1
ATOM 1551 O O . ALA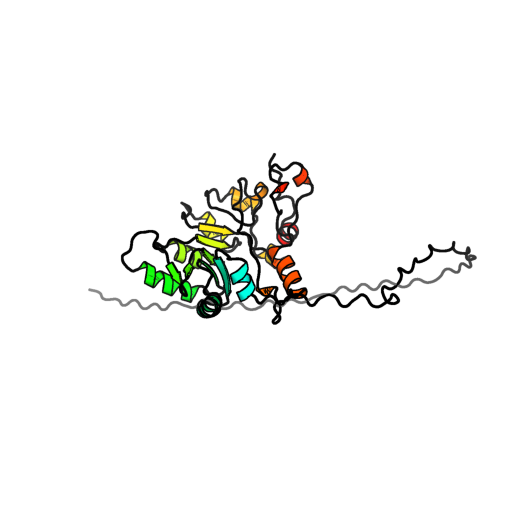 A 1 214 ? 11.468 -20.546 0.918 1.00 95.56 214 ALA A O 1
ATOM 1552 N N . ALA A 1 215 ? 11.925 -18.375 1.254 1.00 97.38 215 ALA A N 1
ATOM 1553 C CA . ALA A 1 215 ? 12.232 -18.494 2.680 1.00 97.38 215 ALA A CA 1
ATOM 1554 C C . ALA A 1 215 ? 11.006 -18.192 3.566 1.00 97.38 215 ALA A C 1
ATOM 1556 O O . ALA A 1 215 ? 10.700 -18.934 4.497 1.00 97.38 215 ALA A O 1
ATOM 1557 N N . PHE A 1 216 ? 10.248 -17.147 3.238 1.00 97.31 216 PHE A N 1
ATOM 1558 C CA . PHE A 1 216 ? 9.072 -16.692 3.971 1.00 97.31 216 PHE A CA 1
ATOM 1559 C C . PHE A 1 216 ? 7.827 -17.511 3.597 1.00 97.31 216 PHE A C 1
ATOM 1561 O O . PHE A 1 216 ? 7.110 -17.211 2.639 1.00 97.31 216 PHE A O 1
ATOM 1568 N N . ARG A 1 217 ? 7.555 -18.577 4.360 1.00 94.06 217 ARG A N 1
ATOM 1569 C CA . ARG A 1 217 ? 6.464 -19.533 4.076 1.00 94.06 217 ARG A CA 1
ATOM 1570 C C . ARG A 1 217 ? 5.138 -19.239 4.766 1.00 94.06 217 ARG A C 1
ATOM 1572 O O . ARG A 1 217 ? 4.163 -19.946 4.522 1.00 94.06 217 ARG A O 1
ATOM 1579 N N . HIS A 1 218 ? 5.064 -18.181 5.566 1.00 96.38 218 HIS A N 1
ATOM 1580 C CA . HIS A 1 218 ? 3.833 -17.833 6.266 1.00 96.38 218 HIS A CA 1
ATOM 1581 C C . HIS A 1 218 ? 2.689 -17.492 5.293 1.00 96.38 218 HIS A C 1
ATOM 1583 O O . HIS A 1 218 ? 2.927 -16.810 4.284 1.00 96.38 218 HIS A O 1
ATOM 1589 N N . PRO A 1 219 ? 1.440 -17.913 5.578 1.00 94.94 219 PRO A N 1
ATOM 1590 C CA . PRO A 1 219 ? 0.273 -17.683 4.722 1.00 94.94 219 PRO A CA 1
ATOM 1591 C C . PRO A 1 219 ? -0.304 -16.267 4.897 1.00 94.94 219 PRO A C 1
ATOM 1593 O O . PRO A 1 219 ? -1.500 -16.078 5.084 1.00 94.94 219 PRO A O 1
ATOM 1596 N N . VAL A 1 220 ? 0.563 -15.257 4.849 1.00 97.06 220 VAL A N 1
ATOM 1597 C CA . VAL A 1 220 ? 0.186 -13.843 4.948 1.00 97.06 220 VAL A CA 1
ATOM 1598 C C . VAL A 1 220 ? -0.365 -13.352 3.604 1.00 97.06 220 VAL A C 1
ATOM 1600 O O . VAL A 1 220 ? 0.233 -13.680 2.566 1.00 97.06 220 VAL A O 1
ATOM 1603 N N . PRO A 1 221 ? -1.460 -12.565 3.579 1.00 97.75 221 PRO A N 1
ATOM 1604 C CA . PRO A 1 221 ? -1.928 -11.923 2.357 1.00 97.75 221 PRO A CA 1
ATOM 1605 C C . PRO A 1 221 ? -0.858 -10.997 1.769 1.00 97.75 221 PRO A C 1
ATOM 1607 O O . PRO A 1 221 ? -0.248 -10.205 2.486 1.00 97.75 221 PRO A O 1
ATOM 1610 N N . VAL A 1 222 ? -0.641 -11.086 0.454 1.00 97.94 222 VAL A N 1
ATOM 1611 C CA . VAL A 1 222 ? 0.368 -10.281 -0.250 1.00 97.94 222 VAL A CA 1
ATOM 1612 C C . VAL A 1 222 ? -0.268 -9.524 -1.404 1.00 97.94 222 VAL A C 1
ATOM 1614 O O . VAL A 1 222 ? -0.953 -10.114 -2.239 1.00 97.94 222 VAL A O 1
ATOM 1617 N N . GLU A 1 223 ? -0.007 -8.226 -1.463 1.00 97.12 223 GLU A N 1
ATOM 1618 C CA . GLU A 1 223 ? -0.469 -7.308 -2.498 1.00 97.12 223 GLU A CA 1
ATOM 1619 C C . GLU A 1 223 ? 0.672 -6.877 -3.418 1.00 97.12 223 GLU A C 1
ATOM 1621 O O . GLU A 1 223 ? 1.837 -6.831 -3.021 1.00 97.12 223 GLU A O 1
ATOM 1626 N N . ALA A 1 224 ? 0.315 -6.501 -4.650 1.00 95.44 224 ALA A N 1
ATOM 1627 C CA . ALA A 1 224 ? 1.244 -5.971 -5.655 1.00 95.44 224 ALA A CA 1
ATOM 1628 C C . ALA A 1 224 ? 2.410 -6.915 -6.029 1.00 95.44 224 ALA A C 1
ATOM 1630 O O . ALA A 1 224 ? 3.407 -6.480 -6.596 1.00 95.44 224 ALA A O 1
ATOM 1631 N N . VAL A 1 225 ? 2.260 -8.221 -5.783 1.00 96.81 225 VAL A N 1
ATOM 1632 C CA . VAL A 1 225 ? 3.190 -9.265 -6.235 1.00 96.81 225 VAL A CA 1
ATOM 1633 C C . VAL A 1 225 ? 2.413 -10.291 -7.069 1.00 96.81 225 VAL A C 1
ATOM 1635 O O . VAL A 1 225 ? 1.419 -10.828 -6.587 1.00 96.81 225 VAL A O 1
ATOM 1638 N N . PRO A 1 226 ? 2.812 -10.591 -8.316 1.00 96.81 226 PRO A N 1
ATOM 1639 C CA . PRO A 1 226 ? 2.158 -11.609 -9.138 1.00 96.81 226 PRO A CA 1
ATOM 1640 C C . PRO A 1 226 ? 2.220 -13.020 -8.543 1.00 96.81 226 PRO A C 1
ATOM 1642 O O . PRO A 1 226 ? 3.224 -13.402 -7.942 1.00 96.81 226 PRO A O 1
ATOM 1645 N N . ALA A 1 227 ? 1.208 -13.844 -8.838 1.00 96.12 227 ALA A N 1
ATOM 1646 C CA . ALA A 1 227 ? 1.145 -15.243 -8.401 1.00 96.12 227 ALA A CA 1
ATOM 1647 C C . ALA A 1 227 ? 2.394 -16.059 -8.781 1.00 96.12 227 ALA A C 1
ATOM 1649 O O . ALA A 1 227 ? 2.873 -16.870 -7.998 1.00 96.12 227 ALA A O 1
ATOM 1650 N N . CYS A 1 228 ? 2.956 -15.809 -9.968 1.00 96.00 228 CYS A N 1
ATOM 1651 C CA . CYS A 1 228 ? 4.160 -16.481 -10.461 1.00 96.00 228 CYS A CA 1
ATOM 1652 C C . CYS A 1 228 ? 5.439 -16.172 -9.671 1.00 96.00 228 CYS A C 1
ATOM 1654 O O . CYS A 1 228 ? 6.383 -16.953 -9.727 1.00 96.00 228 CYS A O 1
ATOM 1656 N N . VAL A 1 229 ? 5.484 -15.035 -8.973 1.00 96.06 229 VAL A N 1
ATOM 1657 C CA . VAL A 1 229 ? 6.600 -14.652 -8.094 1.00 96.06 229 VAL A CA 1
ATOM 1658 C C . VAL A 1 229 ? 6.327 -15.140 -6.675 1.00 96.06 229 VAL A C 1
ATOM 1660 O O . VAL A 1 229 ? 7.216 -15.659 -6.012 1.00 96.06 229 VAL A O 1
ATOM 1663 N N . LEU A 1 230 ? 5.075 -15.013 -6.233 1.00 95.31 230 LEU A N 1
ATOM 1664 C CA . LEU A 1 230 ? 4.641 -15.374 -4.889 1.00 95.31 230 LEU A CA 1
ATOM 1665 C C . LEU A 1 230 ? 4.552 -16.899 -4.665 1.00 95.31 230 LEU A C 1
ATOM 1667 O O . LEU A 1 230 ? 4.656 -17.367 -3.535 1.00 95.31 230 LEU A O 1
ATOM 1671 N N . GLY A 1 231 ? 4.317 -17.680 -5.724 1.00 92.94 231 GLY A N 1
ATOM 1672 C CA . GLY A 1 231 ? 4.067 -19.126 -5.653 1.00 92.94 231 GLY A CA 1
ATOM 1673 C C . GLY A 1 231 ? 2.666 -19.508 -5.152 1.00 92.94 231 GLY A C 1
ATOM 1674 O O . GLY A 1 231 ? 2.382 -20.687 -4.967 1.00 92.94 231 GLY A O 1
ATOM 1675 N N . ARG A 1 232 ? 1.786 -18.525 -4.929 1.00 93.12 232 ARG A N 1
ATOM 1676 C CA . ARG A 1 232 ? 0.381 -18.679 -4.511 1.00 93.12 232 ARG A CA 1
ATOM 1677 C C . ARG A 1 232 ? -0.458 -17.496 -5.025 1.00 93.12 232 ARG A C 1
ATOM 1679 O O . ARG A 1 232 ? 0.132 -16.500 -5.453 1.00 93.12 232 ARG A O 1
ATOM 1686 N N . PRO A 1 233 ? -1.802 -17.563 -4.998 1.00 92.56 233 PRO A N 1
ATOM 1687 C CA . PRO A 1 233 ? -2.643 -16.440 -5.408 1.00 92.56 233 PRO A CA 1
ATOM 1688 C C . PRO A 1 233 ? -2.376 -15.174 -4.567 1.00 92.56 233 PRO A C 1
ATOM 1690 O O . PRO A 1 233 ? -2.320 -15.270 -3.338 1.00 92.56 233 PRO A O 1
ATOM 1693 N N . PRO A 1 234 ? -2.203 -13.995 -5.192 1.00 94.25 234 PRO A N 1
ATOM 1694 C CA . PRO A 1 234 ? -2.073 -12.735 -4.469 1.00 94.25 234 PRO A CA 1
ATOM 1695 C C . PRO A 1 234 ? -3.430 -12.213 -3.989 1.00 94.25 234 PRO A C 1
ATOM 1697 O O . PRO A 1 234 ? -4.476 -12.561 -4.538 1.00 94.25 234 PRO A O 1
ATOM 1700 N N . ARG A 1 235 ? -3.408 -11.316 -2.998 1.00 95.00 235 ARG A N 1
ATOM 1701 C CA . ARG A 1 235 ? -4.580 -10.529 -2.602 1.00 95.00 235 ARG A CA 1
ATOM 1702 C C . ARG A 1 235 ? -4.803 -9.423 -3.632 1.00 95.00 235 ARG A C 1
ATOM 1704 O O . ARG A 1 235 ? -3.887 -8.659 -3.947 1.00 95.00 235 ARG A O 1
ATOM 1711 N N . GLU A 1 236 ? -6.021 -9.332 -4.155 1.00 90.12 236 GLU A N 1
ATOM 1712 C CA . GLU A 1 236 ? -6.401 -8.236 -5.043 1.00 90.12 236 GLU A CA 1
ATOM 1713 C C . GLU A 1 236 ? -6.481 -6.920 -4.257 1.00 90.12 236 GLU A C 1
ATOM 1715 O O . GLU A 1 236 ? -7.024 -6.868 -3.152 1.00 90.12 236 GLU A O 1
ATOM 1720 N N . ARG A 1 237 ? -5.930 -5.844 -4.833 1.00 86.56 237 ARG A N 1
ATOM 1721 C CA . ARG A 1 237 ? -6.059 -4.500 -4.263 1.00 86.56 237 ARG A CA 1
ATOM 1722 C C . ARG A 1 237 ? -7.419 -3.905 -4.635 1.00 86.56 237 ARG A C 1
ATOM 1724 O O . ARG A 1 237 ? -7.810 -4.016 -5.801 1.00 86.56 237 ARG A O 1
ATOM 1731 N N . PRO A 1 238 ? -8.093 -3.202 -3.706 1.00 86.31 238 PRO A N 1
ATOM 1732 C CA . PRO A 1 238 ? -9.255 -2.393 -4.042 1.00 86.31 238 PRO A CA 1
ATOM 1733 C C . PRO A 1 238 ? -8.954 -1.432 -5.196 1.00 86.31 238 PRO A C 1
ATOM 1735 O O . PRO A 1 238 ? -7.827 -0.957 -5.360 1.00 86.31 238 PRO A O 1
ATOM 1738 N N . ARG A 1 239 ? -9.971 -1.134 -6.006 1.00 89.06 239 ARG A N 1
ATOM 1739 C CA . ARG A 1 239 ? -9.860 -0.107 -7.045 1.00 89.06 239 ARG A CA 1
ATOM 1740 C C . ARG A 1 239 ? -9.801 1.260 -6.372 1.00 89.06 239 ARG A C 1
ATOM 1742 O O . ARG A 1 239 ? -10.668 1.580 -5.566 1.00 89.06 239 ARG A O 1
ATOM 1749 N N . VAL A 1 240 ? -8.783 2.044 -6.713 1.00 90.81 240 VAL A N 1
ATOM 1750 C CA . VAL A 1 240 ? -8.538 3.366 -6.131 1.00 90.81 240 VAL A CA 1
ATOM 1751 C C . VAL A 1 240 ? -8.711 4.423 -7.211 1.00 90.81 240 VAL A C 1
ATOM 1753 O O . VAL A 1 240 ? -8.170 4.285 -8.309 1.00 90.81 240 VAL A O 1
ATOM 1756 N N . PHE A 1 241 ? -9.446 5.478 -6.877 1.00 91.25 241 PHE A N 1
ATOM 1757 C CA . PHE A 1 241 ? -9.415 6.740 -7.600 1.00 91.25 241 PHE A CA 1
ATOM 1758 C C . PHE A 1 241 ? -8.565 7.726 -6.796 1.00 91.25 241 PHE A C 1
ATOM 1760 O O . PHE A 1 241 ? -8.863 7.986 -5.632 1.00 91.25 241 PHE A O 1
ATOM 1767 N N . ASP A 1 242 ? -7.491 8.235 -7.396 1.00 91.62 242 ASP A N 1
ATOM 1768 C CA . ASP A 1 242 ? -6.576 9.158 -6.729 1.00 91.62 242 ASP A CA 1
ATOM 1769 C C . ASP A 1 242 ? -7.007 10.605 -6.995 1.00 91.62 242 ASP A C 1
ATOM 1771 O O . ASP A 1 242 ? -6.768 11.163 -8.068 1.00 91.62 242 ASP A O 1
ATOM 1775 N N . ALA A 1 243 ? -7.645 11.222 -5.999 1.00 90.56 243 ALA A N 1
ATOM 1776 C CA . ALA A 1 243 ? -8.112 12.601 -6.088 1.00 90.56 243 ALA A CA 1
ATOM 1777 C C . ALA A 1 243 ? -6.969 13.615 -6.282 1.00 90.56 243 ALA A C 1
ATOM 1779 O O . ALA A 1 243 ? -7.220 14.712 -6.783 1.00 90.56 243 ALA A O 1
ATOM 1780 N N . ALA A 1 244 ? -5.713 13.264 -5.969 1.00 89.25 244 ALA A N 1
ATOM 1781 C CA . ALA A 1 244 ? -4.570 14.133 -6.238 1.00 89.25 244 ALA A CA 1
ATOM 1782 C C . ALA A 1 244 ? -4.352 14.352 -7.743 1.00 89.25 244 ALA A C 1
ATOM 1784 O O . ALA A 1 244 ? -3.710 15.327 -8.126 1.00 89.25 244 ALA A O 1
ATOM 1785 N N . GLN A 1 245 ? -4.916 13.504 -8.610 1.00 91.44 245 GLN A N 1
ATOM 1786 C CA . GLN A 1 245 ? -4.886 13.691 -10.063 1.00 91.44 245 GLN A CA 1
ATOM 1787 C C . GLN A 1 245 ? -5.761 14.860 -10.541 1.00 91.44 245 GLN A C 1
ATOM 1789 O O . GLN A 1 245 ? -5.662 15.259 -11.701 1.00 91.44 245 GLN A O 1
ATOM 1794 N N . LEU A 1 246 ? -6.615 15.412 -9.676 1.00 89.75 246 LEU A N 1
ATOM 1795 C CA . LEU A 1 246 ? -7.491 16.527 -10.009 1.00 89.75 246 LEU A CA 1
ATOM 1796 C C . LEU A 1 246 ? -6.790 17.875 -9.808 1.00 89.75 246 LEU A C 1
ATOM 1798 O O . LEU A 1 246 ? -5.970 18.064 -8.903 1.00 89.75 246 LEU A O 1
ATOM 1802 N N . GLY A 1 247 ? -7.124 18.825 -10.674 1.00 85.31 247 GLY A N 1
ATOM 1803 C CA . GLY A 1 247 ? -6.792 20.232 -10.526 1.00 85.31 247 GLY A CA 1
ATOM 1804 C C . GLY A 1 247 ? -7.737 20.949 -9.551 1.00 85.31 247 GLY A C 1
ATOM 1805 O O . GLY A 1 247 ? -8.753 20.390 -9.134 1.00 85.31 247 GLY A O 1
ATOM 1806 N N . PRO A 1 248 ? -7.442 22.215 -9.203 1.00 81.75 248 PRO A N 1
ATOM 1807 C CA . PRO A 1 248 ? -8.304 23.030 -8.340 1.00 81.75 248 PRO A CA 1
ATOM 1808 C C . PRO A 1 248 ? -9.721 23.236 -8.892 1.00 81.75 248 PRO A C 1
ATOM 1810 O O . PRO A 1 248 ? -10.652 23.506 -8.143 1.00 81.75 248 PRO A O 1
ATOM 1813 N N . ASP A 1 249 ? -9.882 23.126 -10.209 1.00 80.88 249 ASP A N 1
ATOM 1814 C CA . ASP A 1 249 ? -11.158 23.220 -10.910 1.00 80.88 249 ASP A CA 1
ATOM 1815 C C . ASP A 1 249 ? -11.886 21.871 -11.024 1.00 80.88 249 ASP A C 1
ATOM 1817 O O . ASP A 1 249 ? -12.923 21.798 -11.680 1.00 80.88 249 ASP A O 1
ATOM 1821 N N . GLY A 1 250 ? -11.355 20.801 -10.423 1.00 82.81 250 GLY A N 1
ATOM 1822 C CA . GLY A 1 250 ? -11.923 19.457 -10.501 1.00 82.81 250 GLY A CA 1
ATOM 1823 C C . GLY A 1 250 ? -11.715 18.757 -11.848 1.00 82.81 250 GLY A C 1
ATOM 1824 O O . GLY A 1 250 ? -12.260 17.679 -12.082 1.00 82.81 250 GLY A O 1
ATOM 1825 N N . GLY A 1 251 ? -10.956 19.356 -12.770 1.00 86.12 251 GLY A N 1
ATOM 1826 C CA . GLY A 1 251 ? -10.540 18.700 -14.005 1.00 86.12 251 GLY A CA 1
ATOM 1827 C C . GLY A 1 251 ? -9.398 17.715 -13.757 1.00 86.12 251 GLY A C 1
ATOM 1828 O O . GLY A 1 251 ? -8.611 17.893 -12.831 1.00 86.12 251 GLY A O 1
ATOM 1829 N N . LEU A 1 252 ? -9.267 16.685 -14.597 1.00 89.62 252 LEU A N 1
ATOM 1830 C CA . LEU A 1 252 ? -8.082 15.825 -14.572 1.00 89.62 252 LEU A CA 1
ATOM 1831 C C . LEU A 1 252 ? -6.856 16.632 -15.023 1.00 89.62 252 LEU A C 1
ATOM 1833 O O . LEU A 1 252 ? -6.819 17.121 -16.154 1.00 89.62 252 LEU A O 1
ATOM 1837 N N . GLU A 1 253 ? -5.851 16.739 -14.160 1.00 91.00 253 GLU A N 1
ATOM 1838 C CA . GLU A 1 253 ? -4.584 17.391 -14.477 1.00 91.00 253 GLU A CA 1
ATOM 1839 C C . GLU A 1 253 ? -3.629 16.344 -15.066 1.00 91.00 253 GLU A C 1
ATOM 1841 O O . GLU A 1 253 ? -3.304 15.336 -14.433 1.00 91.00 253 GLU A O 1
ATOM 1846 N N . ILE A 1 254 ? -3.215 16.547 -16.318 1.00 91.31 254 ILE A N 1
ATOM 1847 C CA . ILE A 1 254 ? -2.532 15.515 -17.103 1.00 91.31 254 ILE A CA 1
ATOM 1848 C C . ILE A 1 254 ? -1.160 15.148 -16.532 1.00 91.31 254 ILE A C 1
ATOM 1850 O O . ILE A 1 254 ? -0.785 13.976 -16.586 1.00 91.31 254 ILE A O 1
ATOM 1854 N N . PHE A 1 255 ? -0.418 16.099 -15.960 1.00 92.62 255 PHE A N 1
ATOM 1855 C CA . PHE A 1 255 ? 0.898 15.816 -15.391 1.00 92.62 255 PHE A CA 1
ATOM 1856 C C . PHE A 1 255 ? 0.787 15.040 -14.078 1.00 92.62 255 PHE A C 1
ATOM 1858 O O . PHE A 1 255 ? 1.529 14.078 -13.877 1.00 92.62 255 PHE A O 1
ATOM 1865 N N . ARG A 1 256 ? -0.173 15.383 -13.215 1.00 91.94 256 ARG A N 1
ATOM 1866 C CA . ARG A 1 256 ? -0.476 14.626 -11.991 1.00 91.94 256 ARG A CA 1
ATOM 1867 C C . ARG A 1 256 ? -0.997 13.231 -12.312 1.00 91.94 256 ARG A C 1
ATOM 1869 O O . ARG A 1 256 ? -0.558 12.261 -11.697 1.00 91.94 256 ARG A O 1
ATOM 1876 N N . TYR A 1 257 ? -1.863 13.109 -13.317 1.00 91.62 257 TYR A N 1
ATOM 1877 C CA . TYR A 1 257 ? -2.313 11.814 -13.821 1.00 91.62 257 TYR A CA 1
ATOM 1878 C C . TYR A 1 257 ? -1.139 10.962 -14.319 1.00 91.62 257 TYR A C 1
ATOM 1880 O O . TYR A 1 257 ? -0.995 9.813 -13.899 1.00 91.62 257 TYR A O 1
ATOM 1888 N N . ALA A 1 258 ? -0.277 11.526 -15.172 1.00 92.62 258 ALA A N 1
ATOM 1889 C CA . ALA A 1 258 ? 0.883 10.827 -15.717 1.00 92.62 258 ALA A CA 1
ATOM 1890 C C . ALA A 1 258 ? 1.866 10.403 -14.618 1.00 92.62 258 ALA A C 1
ATOM 1892 O O . ALA A 1 258 ? 2.331 9.265 -14.630 1.00 92.62 258 ALA A O 1
ATOM 1893 N N . ARG A 1 259 ? 2.131 11.277 -13.639 1.00 90.94 259 ARG A N 1
ATOM 1894 C CA . ARG A 1 259 ? 2.961 10.953 -12.474 1.00 90.94 259 ARG A CA 1
ATOM 1895 C C . ARG A 1 259 ? 2.383 9.776 -11.694 1.00 90.94 259 ARG A C 1
ATOM 1897 O O . ARG A 1 259 ? 3.063 8.774 -11.526 1.00 90.94 259 ARG A O 1
ATOM 1904 N N . ARG A 1 260 ? 1.097 9.828 -11.335 1.00 89.81 260 ARG A N 1
ATOM 1905 C CA . ARG A 1 260 ? 0.439 8.716 -10.638 1.00 89.81 260 ARG A CA 1
ATOM 1906 C C . ARG A 1 260 ? 0.462 7.416 -11.453 1.00 89.81 260 ARG A C 1
ATOM 1908 O O . ARG A 1 260 ? 0.601 6.333 -10.888 1.00 89.81 260 ARG A O 1
ATOM 1915 N N . PHE A 1 261 ? 0.336 7.501 -12.777 1.00 89.69 261 PHE A N 1
ATOM 1916 C CA . PHE A 1 261 ? 0.473 6.334 -13.648 1.00 89.69 261 PHE A CA 1
ATOM 1917 C C . PHE A 1 261 ? 1.888 5.740 -13.602 1.00 89.69 261 PHE A C 1
ATOM 1919 O O . PHE A 1 261 ? 2.025 4.521 -13.574 1.00 89.69 261 PHE A O 1
ATOM 1926 N N . ILE A 1 262 ? 2.934 6.564 -13.560 1.00 88.88 262 ILE A N 1
ATOM 1927 C CA . ILE A 1 262 ? 4.315 6.094 -13.377 1.00 88.88 262 ILE A CA 1
ATOM 1928 C C . ILE A 1 262 ? 4.476 5.434 -12.000 1.00 88.88 262 ILE A C 1
ATOM 1930 O O . ILE A 1 262 ? 5.035 4.337 -11.909 1.00 88.88 262 ILE A O 1
ATOM 1934 N N . ASP A 1 263 ? 3.923 6.062 -10.963 1.00 86.88 263 ASP A N 1
ATOM 1935 C CA . ASP A 1 263 ? 4.076 5.624 -9.578 1.00 86.88 263 ASP A CA 1
ATOM 1936 C C . ASP A 1 263 ? 3.379 4.286 -9.304 1.00 86.88 263 ASP A C 1
ATOM 1938 O O . ASP A 1 263 ? 3.969 3.437 -8.658 1.00 86.88 263 ASP A O 1
ATOM 1942 N N . ASP A 1 264 ? 2.163 4.046 -9.808 1.00 86.31 264 ASP A N 1
ATOM 1943 C CA . ASP A 1 264 ? 1.362 2.854 -9.445 1.00 86.31 264 ASP A CA 1
ATOM 1944 C C . ASP A 1 264 ? 0.759 2.117 -10.657 1.00 86.31 264 ASP A C 1
ATOM 1946 O O . ASP A 1 264 ? 0.303 0.981 -10.551 1.00 86.31 264 ASP A O 1
ATOM 1950 N N . GLY A 1 265 ? 0.745 2.730 -11.841 1.00 87.19 265 GLY A N 1
ATOM 1951 C CA . GLY A 1 265 ? 0.134 2.165 -13.050 1.00 87.19 265 GLY A CA 1
ATOM 1952 C C . GLY A 1 265 ? 1.098 1.387 -13.945 1.00 87.19 265 GLY A C 1
ATOM 1953 O O . GLY A 1 265 ? 0.661 0.524 -14.710 1.00 87.19 265 GLY A O 1
ATOM 1954 N N . PHE A 1 266 ? 2.405 1.636 -13.847 1.00 94.00 266 PHE A N 1
ATOM 1955 C CA . PHE A 1 266 ? 3.354 1.212 -14.874 1.00 94.00 266 PHE A CA 1
ATOM 1956 C C . PHE A 1 266 ? 3.884 -0.216 -14.665 1.00 94.00 266 PHE A C 1
ATOM 1958 O O . PHE A 1 266 ? 5.009 -0.447 -14.222 1.00 94.00 266 PHE A O 1
ATOM 1965 N N . HIS A 1 267 ? 3.040 -1.193 -14.999 1.00 95.88 267 HIS A N 1
ATOM 1966 C CA . HIS A 1 267 ? 3.329 -2.621 -14.869 1.00 95.88 267 HIS A CA 1
ATOM 1967 C C . HIS A 1 267 ? 3.623 -3.286 -16.214 1.00 95.88 267 HIS A C 1
ATOM 1969 O O . HIS A 1 267 ? 3.109 -2.885 -17.259 1.00 95.88 267 HIS A O 1
ATOM 1975 N N . VAL A 1 268 ? 4.430 -4.346 -16.178 1.00 97.00 268 VAL A N 1
ATOM 1976 C CA . VAL A 1 268 ? 4.771 -5.156 -17.349 1.00 97.00 268 VAL A CA 1
ATOM 1977 C C . VAL A 1 268 ? 4.670 -6.650 -17.071 1.00 97.00 268 VAL A C 1
ATOM 1979 O O . VAL A 1 268 ? 4.909 -7.135 -15.963 1.00 97.00 268 VAL A O 1
ATOM 1982 N N . LYS A 1 269 ? 4.343 -7.399 -18.126 1.00 97.19 269 LYS A N 1
ATOM 1983 C CA . LYS A 1 269 ? 4.306 -8.864 -18.140 1.00 97.19 269 LYS A CA 1
ATOM 1984 C C . LYS A 1 269 ? 5.505 -9.429 -18.890 1.00 97.19 269 LYS A C 1
ATOM 1986 O O . LYS A 1 269 ? 6.019 -8.811 -19.819 1.00 97.19 269 LYS A O 1
ATOM 1991 N N . SER A 1 270 ? 5.915 -10.642 -18.526 1.00 96.12 270 SER A N 1
ATOM 1992 C CA . SER A 1 270 ? 6.861 -11.412 -19.337 1.00 96.12 270 SER A CA 1
ATOM 1993 C C . SER A 1 270 ? 6.184 -11.880 -20.629 1.00 96.12 270 SER A C 1
ATOM 1995 O O . SER A 1 270 ? 5.009 -12.238 -20.617 1.00 96.12 270 SER A O 1
ATOM 1997 N N . LEU A 1 271 ? 6.932 -11.996 -21.730 1.00 95.69 271 LEU A N 1
ATOM 1998 C CA . LEU A 1 271 ? 6.433 -12.624 -22.966 1.00 95.69 271 LEU A CA 1
ATOM 1999 C C . LEU A 1 271 ? 5.956 -14.070 -22.747 1.00 95.69 271 LEU A C 1
ATOM 2001 O O . LEU A 1 271 ? 5.104 -14.562 -23.485 1.00 95.69 271 LEU A O 1
ATOM 2005 N N . ARG A 1 272 ? 6.482 -14.734 -21.710 1.00 95.81 272 ARG A N 1
ATOM 2006 C CA . ARG A 1 272 ? 6.095 -16.088 -21.301 1.00 95.81 272 ARG A CA 1
ATOM 2007 C C . ARG A 1 272 ? 4.717 -16.140 -20.629 1.00 95.81 272 ARG A C 1
ATOM 2009 O O . ARG A 1 272 ? 4.162 -17.219 -20.490 1.00 95.81 272 ARG A O 1
ATOM 2016 N N . CYS A 1 273 ? 4.149 -15.001 -20.220 1.00 96.38 273 CYS A N 1
ATOM 2017 C CA . CYS A 1 273 ? 2.857 -14.956 -19.530 1.00 96.38 273 CYS A CA 1
ATOM 2018 C C . CYS A 1 273 ? 1.684 -15.445 -20.387 1.00 96.38 273 CYS A C 1
ATOM 2020 O O . CYS A 1 273 ? 0.656 -15.773 -19.817 1.00 96.38 273 CYS A O 1
ATOM 2022 N N . LYS A 1 274 ? 1.835 -15.567 -21.713 1.00 94.94 274 LYS A N 1
ATOM 2023 C CA . LYS A 1 274 ? 0.772 -16.040 -22.619 1.00 94.94 274 LYS A CA 1
ATOM 2024 C C . LYS A 1 274 ? 0.196 -17.413 -22.254 1.00 94.94 274 LYS A C 1
ATOM 2026 O O . LYS A 1 274 ? -0.940 -17.698 -22.604 1.00 94.94 274 LYS A O 1
ATOM 2031 N N . THR A 1 275 ? 0.979 -18.261 -21.589 1.00 94.69 275 THR A N 1
ATOM 2032 C CA . THR A 1 275 ? 0.550 -19.593 -21.132 1.00 94.69 275 THR A CA 1
ATOM 2033 C C . THR A 1 275 ? 0.307 -19.639 -19.623 1.00 94.69 275 THR A C 1
ATOM 2035 O O . THR A 1 275 ? 0.253 -20.719 -19.056 1.00 94.69 275 THR A O 1
ATOM 2038 N N . CYS A 1 276 ? 0.254 -18.487 -18.949 1.00 96.69 276 CYS A N 1
ATOM 2039 C CA . CYS A 1 276 ? 0.059 -18.415 -17.507 1.00 96.69 276 CYS A CA 1
ATOM 2040 C C . CYS A 1 276 ? -1.432 -18.507 -17.174 1.00 96.69 276 CYS A C 1
ATOM 2042 O O . CYS A 1 276 ? -2.216 -17.707 -17.688 1.00 96.69 276 CYS A O 1
ATOM 2044 N N . SER A 1 277 ? -1.810 -19.370 -16.232 1.00 96.12 277 SER A N 1
ATOM 2045 C CA . SER A 1 277 ? -3.192 -19.476 -15.737 1.00 96.12 277 SER A CA 1
ATOM 2046 C C . SER A 1 277 ? -3.747 -18.166 -15.155 1.00 96.12 277 SER A C 1
ATOM 2048 O O . SER A 1 277 ? -4.956 -17.946 -15.157 1.00 96.12 277 SER A O 1
ATOM 2050 N N . TYR A 1 278 ? -2.874 -17.246 -14.730 1.00 95.25 278 TYR A N 1
ATOM 2051 C CA . TYR A 1 278 ? -3.253 -15.931 -14.200 1.00 95.25 278 TYR A CA 1
ATOM 2052 C C . TYR A 1 278 ? -3.156 -14.780 -15.211 1.00 95.25 278 TYR A C 1
ATOM 2054 O O . TYR A 1 278 ? -3.318 -13.629 -14.808 1.00 95.25 278 TYR A O 1
ATOM 2062 N N . ASP A 1 279 ? -2.857 -15.024 -16.494 1.00 95.44 279 ASP A N 1
ATOM 2063 C CA . ASP A 1 279 ? -2.531 -13.943 -17.439 1.00 95.44 279 ASP A CA 1
ATOM 2064 C C . ASP A 1 279 ? -3.615 -12.858 -17.497 1.00 95.44 279 ASP A C 1
ATOM 2066 O O . ASP A 1 279 ? -3.319 -11.684 -17.293 1.00 95.44 279 ASP A O 1
ATOM 2070 N N . HIS A 1 280 ? -4.879 -13.232 -17.687 1.00 93.06 280 HIS A N 1
ATOM 2071 C CA . HIS A 1 280 ? -5.963 -12.266 -17.882 1.00 93.06 280 HIS A CA 1
ATOM 2072 C C . HIS A 1 280 ? -6.147 -11.296 -16.696 1.00 93.06 280 HIS A C 1
ATOM 2074 O O . HIS A 1 280 ? -6.375 -10.107 -16.900 1.00 93.06 280 HIS A O 1
ATOM 2080 N N . GLY A 1 281 ? -6.017 -11.785 -15.458 1.00 91.31 281 GLY A N 1
ATOM 2081 C CA . GLY A 1 281 ? -6.198 -10.978 -14.242 1.00 91.31 281 GLY A CA 1
ATOM 2082 C C . GLY A 1 281 ? -4.911 -10.357 -13.689 1.00 91.31 281 GLY A C 1
ATOM 2083 O O . GLY A 1 281 ? -4.961 -9.462 -12.846 1.00 91.31 281 GLY A O 1
ATOM 2084 N N . CYS A 1 282 ? -3.740 -10.813 -14.134 1.00 94.44 282 CYS A N 1
ATOM 2085 C CA . CYS A 1 282 ? -2.465 -10.326 -13.627 1.00 94.44 282 CYS A CA 1
ATOM 2086 C C . CYS A 1 282 ? -2.085 -9.001 -14.297 1.00 94.44 282 CYS A C 1
ATOM 2088 O O . CYS A 1 282 ? -1.988 -8.923 -15.517 1.00 94.44 282 CYS A O 1
ATOM 2090 N N . LYS A 1 283 ? -1.774 -7.964 -13.510 1.00 94.25 283 LYS A N 1
ATOM 2091 C CA . LYS A 1 283 ? -1.210 -6.706 -14.039 1.00 94.25 283 LYS A CA 1
ATOM 2092 C C . LYS A 1 283 ? 0.260 -6.839 -14.458 1.00 94.25 283 LYS A C 1
ATOM 2094 O O . LYS A 1 283 ? 0.755 -6.020 -15.223 1.00 94.25 283 LYS A O 1
ATOM 2099 N N . GLY A 1 284 ? 0.942 -7.886 -13.995 1.00 95.88 284 GLY A N 1
ATOM 2100 C CA . GLY A 1 284 ? 2.390 -8.030 -14.093 1.00 95.88 284 GLY A CA 1
ATOM 2101 C C . GLY A 1 284 ? 3.099 -7.423 -12.883 1.00 95.88 284 GLY A C 1
ATOM 2102 O O . GLY A 1 284 ? 2.489 -7.239 -11.833 1.00 95.88 284 GLY A O 1
ATOM 2103 N N . MET A 1 285 ? 4.389 -7.143 -13.028 1.00 96.81 285 MET A N 1
ATOM 2104 C CA . MET A 1 285 ? 5.214 -6.515 -11.993 1.00 96.81 285 MET A CA 1
ATOM 2105 C C . MET A 1 285 ? 5.500 -5.060 -12.376 1.00 96.81 285 MET A C 1
ATOM 2107 O O . MET A 1 285 ? 5.523 -4.744 -13.569 1.00 96.81 285 MET A O 1
ATOM 2111 N N . HIS A 1 286 ? 5.712 -4.173 -11.399 1.00 96.94 286 HIS A N 1
ATOM 2112 C CA . HIS A 1 286 ? 6.111 -2.792 -11.689 1.00 96.94 286 HIS A CA 1
ATOM 2113 C C . HIS A 1 286 ? 7.399 -2.770 -12.524 1.00 96.94 286 HIS A C 1
ATOM 2115 O O . HIS A 1 286 ? 8.322 -3.559 -12.293 1.00 96.94 286 HIS A O 1
ATOM 2121 N N . ILE A 1 287 ? 7.454 -1.896 -13.531 1.00 96.94 287 ILE A N 1
ATOM 2122 C CA . ILE A 1 287 ? 8.539 -1.892 -14.518 1.00 96.94 287 ILE A CA 1
ATOM 2123 C C . ILE A 1 287 ? 9.916 -1.699 -13.883 1.00 96.94 287 ILE A C 1
ATOM 2125 O O . ILE A 1 287 ? 10.886 -2.284 -14.362 1.00 96.94 287 ILE A O 1
ATOM 2129 N N . ASN A 1 288 ? 10.026 -0.897 -12.823 1.00 96.88 288 ASN A N 1
ATOM 2130 C CA . ASN A 1 288 ? 11.326 -0.596 -12.238 1.00 96.88 288 ASN A CA 1
ATOM 2131 C C . ASN A 1 288 ? 11.864 -1.783 -11.446 1.00 96.88 288 ASN A C 1
ATOM 2133 O O . ASN A 1 288 ? 13.050 -2.073 -11.578 1.00 96.88 288 ASN A O 1
ATOM 2137 N N . TYR A 1 289 ? 10.991 -2.557 -10.795 1.00 97.56 289 TYR A N 1
ATOM 2138 C CA . TYR A 1 289 ? 11.376 -3.848 -10.226 1.00 97.56 289 TYR A CA 1
ATOM 2139 C C . TYR A 1 289 ? 11.922 -4.785 -11.310 1.00 97.56 289 TYR A C 1
ATOM 2141 O O . TYR A 1 289 ? 12.993 -5.369 -11.173 1.00 97.56 289 TYR A O 1
ATOM 2149 N N . VAL A 1 290 ? 11.227 -4.904 -12.445 1.00 97.31 290 VAL A N 1
ATOM 2150 C CA . VAL A 1 290 ? 11.675 -5.773 -13.548 1.00 97.31 290 VAL A CA 1
ATOM 2151 C C . VAL A 1 290 ? 12.979 -5.282 -14.174 1.00 97.31 290 VAL A C 1
ATOM 2153 O O . VAL A 1 290 ? 13.808 -6.092 -14.576 1.00 97.31 290 VAL A O 1
ATOM 2156 N N . ARG A 1 291 ? 13.193 -3.970 -14.267 1.00 96.94 291 ARG A N 1
ATOM 2157 C CA . ARG A 1 291 ? 14.460 -3.405 -14.748 1.00 96.94 291 ARG A CA 1
ATOM 2158 C C . ARG A 1 291 ? 15.610 -3.658 -13.770 1.00 96.94 291 ARG A C 1
ATOM 2160 O O . ARG A 1 291 ? 16.715 -3.911 -14.234 1.00 96.94 291 ARG A O 1
ATOM 2167 N N . ALA A 1 292 ? 15.352 -3.613 -12.463 1.00 97.19 292 ALA A N 1
ATOM 2168 C CA . ALA A 1 292 ? 16.353 -3.859 -11.426 1.00 97.19 292 ALA A CA 1
ATOM 2169 C C . ALA A 1 292 ? 16.707 -5.350 -11.283 1.00 97.19 292 ALA A C 1
ATOM 2171 O O . ALA A 1 292 ? 17.879 -5.695 -11.160 1.00 97.19 292 ALA A O 1
ATOM 2172 N N . HIS A 1 293 ? 15.709 -6.235 -11.334 1.00 96.00 293 HIS A N 1
ATOM 2173 C CA . HIS A 1 293 ? 15.853 -7.654 -10.972 1.00 96.00 293 HIS A CA 1
ATOM 2174 C C . HIS A 1 293 ? 15.656 -8.626 -12.148 1.00 96.00 293 HIS A C 1
ATOM 2176 O O . HIS A 1 293 ? 15.876 -9.831 -12.023 1.00 96.00 293 HIS A O 1
ATOM 2182 N N . GLY A 1 294 ? 15.259 -8.118 -13.314 1.00 96.44 294 GLY A N 1
ATOM 2183 C CA . GLY A 1 294 ? 15.019 -8.897 -14.523 1.00 96.44 294 GLY A CA 1
ATOM 2184 C C . GLY A 1 294 ? 13.676 -9.639 -14.546 1.00 96.44 294 GLY A C 1
ATOM 2185 O O . GLY A 1 294 ? 12.960 -9.785 -13.559 1.00 96.44 294 GLY A O 1
ATOM 2186 N N . PHE A 1 295 ? 13.332 -10.174 -15.721 1.00 96.50 295 PHE A N 1
ATOM 2187 C CA . PHE A 1 295 ? 12.129 -10.998 -15.916 1.00 96.50 295 PHE A CA 1
ATOM 2188 C C . PHE A 1 295 ? 12.276 -12.442 -15.412 1.00 96.50 295 PHE A C 1
ATOM 2190 O O . PHE A 1 295 ? 11.301 -13.200 -15.437 1.00 96.50 295 PHE A O 1
ATOM 2197 N N . SER A 1 296 ? 13.475 -12.860 -14.995 1.00 93.69 296 SER A N 1
ATOM 2198 C CA . SER A 1 296 ? 13.757 -14.229 -14.537 1.00 93.69 296 SER A CA 1
ATOM 2199 C C . SER A 1 296 ? 12.878 -14.633 -13.349 1.00 93.69 296 SER A C 1
ATOM 2201 O O . SER A 1 296 ? 12.479 -15.799 -13.271 1.00 93.69 296 SER A O 1
ATOM 2203 N N . ALA A 1 297 ? 12.506 -13.661 -12.509 1.00 89.38 297 ALA A N 1
ATOM 2204 C CA . ALA A 1 297 ? 11.609 -13.828 -11.372 1.00 89.38 297 ALA A CA 1
ATOM 2205 C C . ALA A 1 297 ? 10.177 -14.236 -11.766 1.00 89.38 297 ALA A C 1
ATOM 2207 O O . ALA A 1 297 ? 9.498 -14.936 -11.023 1.00 89.38 297 ALA A O 1
ATOM 2208 N N . MET A 1 298 ? 9.706 -13.845 -12.954 1.00 94.69 298 MET A N 1
ATOM 2209 C CA . MET A 1 298 ? 8.336 -14.103 -13.403 1.00 94.69 298 MET A CA 1
ATOM 2210 C C . MET A 1 298 ? 8.260 -15.419 -14.187 1.00 94.69 298 MET A C 1
ATOM 2212 O O . MET A 1 298 ? 8.424 -15.433 -15.415 1.00 94.69 298 MET A O 1
ATOM 2216 N N . ARG A 1 299 ? 8.017 -16.529 -13.483 1.00 94.19 299 ARG A N 1
ATOM 2217 C CA . ARG A 1 299 ? 7.871 -17.876 -14.065 1.00 94.19 299 ARG A CA 1
ATOM 2218 C C . ARG A 1 299 ? 6.388 -18.251 -14.180 1.00 94.19 299 ARG A C 1
ATOM 2220 O O . ARG A 1 299 ? 5.761 -18.432 -13.144 1.00 94.19 299 ARG A O 1
ATOM 2227 N N . PRO A 1 300 ? 5.807 -18.328 -15.393 1.00 94.69 300 PRO A N 1
ATOM 2228 C CA . PRO A 1 300 ? 4.382 -18.609 -15.570 1.00 94.69 300 PRO A CA 1
ATOM 2229 C C . PRO A 1 300 ? 3.914 -19.806 -14.747 1.00 94.69 300 PRO A C 1
ATOM 2231 O O . PRO A 1 300 ? 4.598 -20.828 -14.704 1.00 94.69 300 PRO A O 1
ATOM 2234 N N . VAL A 1 301 ? 2.752 -19.662 -14.116 1.00 94.06 301 VAL A N 1
ATOM 2235 C CA . VAL A 1 301 ? 2.070 -20.796 -13.497 1.00 94.06 301 VAL A CA 1
ATOM 2236 C C . VAL A 1 301 ? 1.342 -21.538 -14.617 1.00 94.06 301 VAL A C 1
ATOM 2238 O O . VAL A 1 301 ? 0.647 -20.859 -15.379 1.00 94.06 301 VAL A O 1
ATOM 2241 N N . PRO A 1 302 ? 1.529 -22.863 -14.754 1.00 89.19 302 PRO A N 1
ATOM 2242 C CA . PRO A 1 302 ? 0.798 -23.667 -15.728 1.00 89.19 302 PRO A CA 1
ATOM 2243 C C . PRO A 1 302 ? -0.723 -23.505 -15.633 1.00 89.19 302 PRO A C 1
ATOM 2245 O O . PRO A 1 302 ? -1.225 -23.096 -14.555 1.00 89.19 302 PRO A O 1
#

Solvent-accessible surface area (backbone atoms only — not comparable to full-atom values): 18684 Å² total; per-residue (Å²): 139,87,86,80,87,85,84,81,84,88,80,82,85,81,87,81,83,86,86,84,85,85,88,81,89,84,84,79,83,84,80,89,81,84,87,83,91,78,96,71,85,82,75,83,76,75,85,69,81,79,79,79,75,74,79,73,93,76,83,68,80,81,72,75,79,74,77,82,73,80,64,43,44,64,57,60,46,43,67,75,63,62,47,70,55,46,78,42,78,29,66,32,53,69,61,38,41,60,56,46,59,68,43,79,89,35,56,26,31,30,42,34,40,77,42,53,64,68,48,51,53,55,52,48,62,60,53,70,49,97,67,66,82,51,40,78,42,72,54,75,92,13,39,40,48,35,40,41,36,68,49,55,67,62,45,53,56,60,69,71,43,57,54,43,42,40,41,31,38,35,58,25,57,84,28,44,66,63,61,67,66,51,92,65,76,61,90,44,46,32,41,29,50,71,64,47,82,44,47,66,56,26,59,70,39,48,58,63,55,50,65,47,43,71,68,49,77,62,94,57,52,34,29,76,50,42,37,44,40,58,77,45,86,47,43,83,76,81,89,80,82,69,63,77,24,41,40,98,65,20,41,82,32,66,67,47,41,52,50,51,34,55,40,76,59,46,48,44,70,57,88,66,33,84,67,18,72,56,41,93,83,51,70,40,41,46,46,30,52,38,71,54,67,42,64,82,54,62,44,61,43,110

Nearest PDB structures (foldseek):
  6p5z-assembly1_A  TM=4.073E-01  e=8.219E+00  Salmonella enterica subsp. enterica serovar Typhimurium
  8z2w-assembly1_A  TM=3.020E-01  e=6.798E+00  Aspergillus oryzae

Organism: NCBI:txid54

Mean predicted aligned error: 12.18 Å

=== Feature glossary ===
The record interleaves many kinds of information about one protein. Here is each kind framed as the question it answers.

Q: What does the local fold look like, residue by residue?
A: A 3Di character summarizes, for each residue, the relative orientation of the Cα frame of its nearest spatial neighbor. Because it encodes fold topology rather than chemistry, 3Di alignments detect remote structural similarity that sequence alignment misses.

Q: Which residues are in helices, strands, or loops?
A: Secondary structure is the local, repeating backbone conformation. DSSP classifies it into eight states by reading the hydrogen-bond network: three helix types (H, G, I), two β types (E, B), two non-regular types (T, S), and unstructured coil (-).

Q: How big and how compact is the whole molecule?
A: Three whole-structure scalars: the radius of gyration (RMS distance of Cα from centroid, in Å), the count of Cα–Cα contacts (pairs closer than 8 Å and separated by more than four residues in sequence — i.e. tertiary, not local, contacts), and the bounding-box dimensions. Together they distinguish compact globular folds from extended fibres or disordered chains.

Q: How confident is the AlphaFold model at each residue?
A: For AlphaFold models, the B-factor field carries pLDDT — the model's own estimate of local accuracy on a 0–100 scale. Regions with pLDDT<50 should be treated as essentially unmodeled; they often correspond to intrinsically disordered segments.

Q: What family and function is it annotated with?
A: Functional annotations link the protein to curated databases. InterPro entries identify conserved domains and families by matching the sequence against member-database signatures (Pfam, PROSITE, CDD, …). Gene Ontology (GO) terms describe molecular function, biological process, and cellular component in a controlled vocabulary. CATH places the structure in a hierarchical fold classification (Class/Architecture/Topology/Homologous-superfamily). The organism is the source species.

Q: What known structures does this most resemble?
A: Nearest PDB neighbors are the top structural matches found by Foldseek when searching this structure against the entire Prote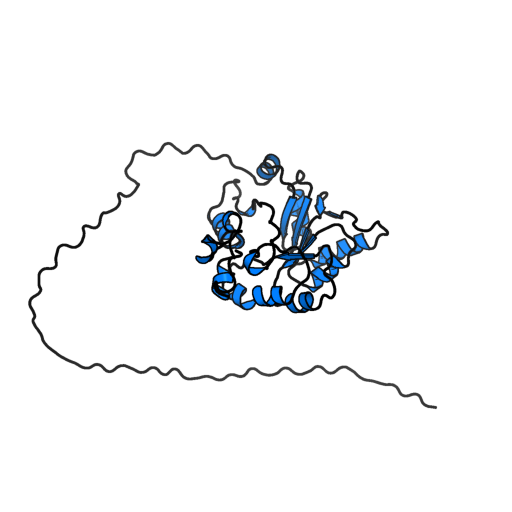in Data Bank. Each hit reports a TM-score (0 to 1; >0.5 almost always implies the same fold) and an E-value. These are *structural* homologs — they may share no detectable sequence similarity.

Q: Which residues are buried vs exposed?
A: Solvent-accessible surface area (SASA) is the area in Å² traced out by the centre of a 1.4 Å probe sphere (a water molecule) rolled over the protein's van der Waals surface (Shrake–Rupley / Lee–Richards construction). Buried residues have near-zero SASA; fully exposed residues can exceed 200 Å². The total SASA scales roughly with the number of surface residues.

Q: What are the backbone torsion angles?
A: φ (phi) and ψ (psi) are the two rotatable backbone dihedrals per residue: φ is the C(i-1)–N–Cα–C torsion, ψ is the N–Cα–C–N(i+1) torsion, both in degrees on (−180°, 180°]. α-helical residues cluster near (−60°, −45°); β-strand residues near (−120°, +130°). A Ramachandran plot is simply a scatter of (φ, ψ) for every residue.

Q: Are the domains correctly placed relative to each other?
A: Predicted aligned error is AlphaFold's pairwise confidence. Unlike pLDDT (per-residue), PAE is per-residue-pair and captures whether two parts of the structure are correctly placed relative to each other. Units are ångströms of expected positional error.

Q: What if only a Cα trace is available?
A: P-SEA three-state annotation labels each residue as helix, strand, or coil based purely on the geometry of the Cα trace. It serves as a fallback when the full backbone (and thus DSSP) is unavailable.

Q: What is the amino-acid chain?
A: This is the polypeptide sequence — one letter per residue, N-terminus first. Length ranges from a few dozen residues for small domains to over a thousand for large multi-domain proteins.

Q: What do the rendered images show?
A: The six renders are orthographic views along the three Cartesian axes in both directions. Representation (cartoon, sticks, or surface) and color scheme (sequence-rainbow or by-chain) vary across proteins so the training set covers all the common visualization conventions.

Q: What do the diagnostic plots show?
A: Plot images: a contact map (which residues are close in 3D, as an N×N binary image), a Ramachandran scatter (backbone torsion angles, revealing secondary-structure composition at a glance), and — for AlphaFold structures — a PAE heatmap (pairwise prediction confidence).

Q: How mobile is each atom in the crystal?
A: B-factor (Debye–Waller factor) reflects atomic displacement in the crystal lattice. It is an experimental observable (units Å²), not a prediction; low values mean the atom is pinned down, high values mean it moves or is heterogeneous across the crystal.

Q: Where is each backbone atom in 3D?
A: The mmCIF table is the protein's shape written out atom by atom. For each backbone N, Cα, C, and carbonyl O, it records an (x, y, z) coordinate triple in Å plus the residue type, chain letter, and residue number.